Protein AF-A0A9X3XAZ9-F1 (afdb_monomer_lite)

pLDDT: mean 77.24, std 23.84, range [25.44, 98.25]

Radius of gyration: 28.42 Å; chains: 1; bounding box: 119×54×67 Å

Sequence (276 aa):
MKTTPGTGWARWEMLDADAAPSSHRGATAVLRSYVARLLTRMPEPLFSFAELVARVCPALEGIDKWKAVRHLDNRPGVPDLVELFHLDREALEFYQAEQGKDIFGACDGIFSFLGLPGRRALFIGAYQVRGSRKATVLDPSTVPVALRGMYEAARRDDPDVVRYYYDLVRDPRFAALEMRVVVDWGPGALSWHQWALDKPVVELRDPNSLGPCPDYREVDVSLAKLAFLTRHEEANPSWRDRLSAVGIPAALGTHARSADHPAIPLSPGLPTIAMR

Structure (mmCIF, N/CA/C/O backbone):
data_AF-A0A9X3XAZ9-F1
#
_entry.id   AF-A0A9X3XAZ9-F1
#
loop_
_atom_site.group_PDB
_atom_site.id
_atom_site.type_symbol
_atom_site.label_atom_id
_atom_site.label_alt_id
_atom_site.label_comp_id
_atom_site.label_asym_id
_atom_site.label_entity_id
_atom_site.label_seq_id
_atom_site.pdbx_PDB_ins_code
_atom_site.Cartn_x
_atom_site.Cartn_y
_atom_site.Cartn_z
_atom_site.occupancy
_atom_site.B_iso_or_equiv
_atom_site.auth_seq_id
_atom_site.auth_comp_id
_atom_site.auth_asym_id
_atom_site.auth_atom_id
_atom_site.pdbx_PDB_model_num
ATOM 1 N N . MET A 1 1 ? -46.938 31.217 -20.130 1.00 30.11 1 MET A N 1
ATOM 2 C CA . MET A 1 1 ? -46.611 32.045 -21.316 1.00 30.11 1 MET A CA 1
ATOM 3 C C . MET A 1 1 ? -45.102 32.251 -21.293 1.00 30.11 1 MET A C 1
ATOM 5 O O . MET A 1 1 ? -44.630 32.771 -20.299 1.00 30.11 1 MET A O 1
ATOM 9 N N . LYS A 1 2 ? -44.365 31.494 -22.123 1.00 26.14 2 LYS A N 1
ATOM 10 C CA . LYS A 1 2 ? -43.601 31.969 -23.307 1.00 26.14 2 LYS A CA 1
ATOM 11 C C . LYS A 1 2 ? -42.330 32.745 -22.893 1.00 26.14 2 LYS A C 1
ATOM 13 O O . LYS A 1 2 ? -42.460 33.682 -22.130 1.00 26.14 2 LYS A O 1
ATOM 18 N N . THR A 1 3 ? -41.099 32.465 -23.321 1.00 29.41 3 THR A N 1
ATOM 19 C CA . THR A 1 3 ? -40.532 31.636 -24.404 1.00 29.41 3 THR A CA 1
ATOM 20 C C . THR A 1 3 ? -39.001 31.651 -24.252 1.00 29.41 3 THR A C 1
ATOM 22 O O . THR A 1 3 ? -38.443 32.633 -23.770 1.00 29.41 3 THR A O 1
ATOM 25 N N . THR A 1 4 ? -38.344 30.587 -24.711 1.00 33.91 4 THR A N 1
ATOM 26 C CA . THR A 1 4 ? -36.900 30.454 -24.994 1.00 33.91 4 THR A CA 1
ATOM 27 C C . THR A 1 4 ? -36.393 31.476 -26.027 1.00 33.91 4 THR A C 1
ATOM 29 O O . THR A 1 4 ? -37.193 32.018 -26.792 1.00 33.91 4 THR A O 1
ATOM 32 N N . PRO A 1 5 ? -35.066 31.684 -26.108 1.00 32.34 5 PRO A N 1
ATOM 33 C CA . PRO A 1 5 ? -34.307 31.328 -27.331 1.00 32.34 5 PRO A CA 1
ATOM 34 C C . PRO A 1 5 ? -32.974 30.607 -26.964 1.00 32.34 5 PRO A C 1
ATOM 36 O O . PRO A 1 5 ? -32.409 30.891 -25.915 1.00 32.34 5 PRO A O 1
ATOM 39 N N . GLY A 1 6 ? -32.448 29.563 -27.635 1.00 26.33 6 GLY A N 1
ATOM 40 C CA . GLY A 1 6 ? -32.172 29.362 -29.074 1.00 26.33 6 GLY A CA 1
ATOM 41 C C . GLY A 1 6 ? -31.041 30.309 -29.502 1.00 26.33 6 GLY A C 1
ATOM 42 O O . GLY A 1 6 ? -31.194 31.500 -29.291 1.00 26.33 6 GLY A O 1
ATOM 43 N N . THR A 1 7 ? -29.880 29.989 -30.080 1.00 32.00 7 THR A N 1
ATOM 44 C CA . THR A 1 7 ? -29.224 28.874 -30.812 1.00 32.00 7 THR A CA 1
ATOM 45 C C . THR A 1 7 ? -27.802 29.438 -31.119 1.00 32.00 7 THR A C 1
ATOM 47 O O . THR A 1 7 ? -27.621 30.647 -31.053 1.00 32.00 7 THR A O 1
ATOM 50 N N . GLY A 1 8 ? -26.730 28.735 -31.479 1.00 25.44 8 GLY A N 1
ATOM 51 C CA . GLY A 1 8 ? -26.535 27.375 -31.946 1.00 25.44 8 GLY A CA 1
ATOM 52 C C . GLY A 1 8 ? -25.046 27.140 -32.259 1.00 25.44 8 GLY A C 1
ATOM 53 O O . GLY A 1 8 ? -24.291 28.077 -32.512 1.00 25.44 8 GLY A O 1
ATOM 54 N N . TRP A 1 9 ? -24.649 25.871 -32.234 1.00 25.66 9 TRP A N 1
ATOM 55 C CA . TRP A 1 9 ? -23.413 25.374 -32.834 1.00 25.66 9 TRP A CA 1
ATOM 56 C C . TRP A 1 9 ? -23.765 24.566 -34.083 1.00 25.66 9 TRP A C 1
ATOM 58 O O . TRP A 1 9 ? -24.868 24.031 -34.203 1.00 25.66 9 TRP A O 1
ATOM 68 N N . ALA A 1 10 ? -22.838 24.581 -35.033 1.00 30.81 10 ALA A N 1
ATOM 69 C CA . ALA A 1 10 ? -23.055 24.333 -36.445 1.00 30.81 10 ALA A CA 1
ATOM 70 C C . ALA A 1 10 ? -23.533 22.918 -36.820 1.00 30.81 10 ALA A C 1
ATOM 72 O O . ALA A 1 10 ? -23.176 21.901 -36.231 1.00 30.81 10 ALA A O 1
ATOM 73 N N . ARG A 1 11 ? -24.334 22.948 -37.882 1.00 26.27 11 ARG A N 1
ATOM 74 C CA . ARG A 1 11 ? -24.941 21.898 -38.695 1.00 26.27 11 ARG A CA 1
ATOM 75 C C . ARG A 1 11 ? -23.856 21.093 -39.428 1.00 26.27 11 ARG A C 1
ATOM 77 O O . ARG A 1 11 ? -23.071 21.688 -40.155 1.00 26.27 11 ARG A O 1
ATOM 84 N N . TRP A 1 12 ? -23.865 19.767 -39.298 1.00 27.42 12 TRP A N 1
ATOM 85 C CA . TRP A 1 12 ? -23.305 18.871 -40.314 1.00 27.42 12 TRP A CA 1
ATOM 86 C C . TRP A 1 12 ? -24.465 18.118 -40.954 1.00 27.42 12 TRP A C 1
ATOM 88 O O . TRP A 1 12 ? -25.241 17.445 -40.276 1.00 27.42 12 TRP A O 1
ATOM 98 N N . GLU A 1 13 ? -24.631 18.366 -42.247 1.00 28.81 13 GLU A N 1
ATOM 99 C CA . GLU A 1 13 ? -25.682 17.824 -43.093 1.00 28.81 13 GLU A CA 1
ATOM 100 C C . GLU A 1 13 ? -25.533 16.315 -43.296 1.00 28.81 13 GLU A C 1
ATOM 102 O O . GLU A 1 13 ? -24.433 15.771 -43.392 1.00 28.81 13 GLU A O 1
ATOM 107 N N . MET A 1 14 ? -26.699 15.673 -43.378 1.00 29.03 14 MET A N 1
ATOM 108 C CA . MET A 1 14 ? -26.919 14.362 -43.973 1.00 29.03 14 MET A CA 1
ATOM 109 C C . MET A 1 14 ? -26.261 14.292 -45.353 1.00 29.03 14 MET A C 1
ATOM 111 O O . MET A 1 14 ? -26.629 15.039 -46.257 1.00 29.03 14 MET A O 1
ATOM 115 N N . LEU A 1 15 ? -25.354 13.335 -45.522 1.00 29.31 15 LEU A N 1
ATOM 116 C CA . LEU A 1 15 ? -25.158 12.677 -46.803 1.00 29.31 15 LEU A CA 1
ATOM 117 C C . LEU A 1 15 ? -25.713 11.264 -46.661 1.00 29.31 15 LEU A C 1
ATOM 119 O O . LEU A 1 15 ? -25.122 10.412 -45.997 1.00 29.31 15 LEU A O 1
ATOM 123 N N . ASP A 1 16 ? -26.878 11.061 -47.269 1.00 32.53 16 ASP A N 1
ATOM 124 C CA . ASP A 1 16 ? -27.367 9.742 -47.631 1.00 32.53 16 ASP A CA 1
ATOM 125 C C . ASP A 1 16 ? -26.343 9.080 -48.559 1.00 32.53 16 ASP A C 1
ATOM 127 O O . ASP A 1 16 ? -26.036 9.577 -49.643 1.00 32.53 16 ASP A O 1
ATOM 131 N N . ALA A 1 17 ? -25.824 7.938 -48.122 1.00 32.72 17 ALA A N 1
ATOM 132 C CA . ALA A 1 17 ? -25.189 6.959 -48.986 1.00 32.72 17 ALA A CA 1
ATOM 133 C C . ALA A 1 17 ? -25.846 5.610 -48.694 1.00 32.72 17 ALA A C 1
ATOM 135 O O . ALA A 1 17 ? -25.436 4.846 -47.816 1.00 32.72 17 ALA A O 1
ATOM 136 N N . ASP A 1 18 ? -26.928 5.379 -49.425 1.00 33.97 18 ASP A N 1
ATOM 137 C CA . ASP A 1 18 ? -27.531 4.075 -49.611 1.00 33.97 18 ASP A CA 1
ATOM 138 C C . ASP A 1 18 ? -26.528 3.085 -50.241 1.00 33.97 18 ASP A C 1
ATOM 140 O O . ASP A 1 18 ? -25.662 3.457 -51.032 1.00 33.97 18 ASP A O 1
ATOM 144 N N . ALA A 1 19 ? -26.744 1.805 -49.920 1.00 41.41 19 ALA A N 1
ATOM 145 C CA . ALA A 1 19 ? -26.219 0.592 -50.561 1.00 41.41 19 ALA A CA 1
ATOM 146 C C . ALA A 1 19 ? -24.771 0.122 -50.256 1.00 41.41 19 ALA A C 1
ATOM 148 O O . ALA A 1 19 ? -23.845 0.272 -51.049 1.00 41.41 19 ALA A O 1
ATOM 149 N N . ALA A 1 20 ? -24.632 -0.660 -49.173 1.00 32.56 20 ALA A N 1
ATOM 150 C CA . ALA A 1 20 ? -23.644 -1.745 -49.050 1.00 32.56 20 ALA A CA 1
ATOM 151 C C . ALA A 1 20 ? -24.304 -2.981 -48.383 1.00 32.56 20 ALA A C 1
ATOM 153 O O . ALA A 1 20 ? -25.201 -2.816 -47.550 1.00 32.56 20 ALA A O 1
ATOM 154 N N . PRO A 1 21 ? -23.941 -4.223 -48.765 1.00 33.16 21 PRO A N 1
ATOM 155 C CA . PRO A 1 21 ? -24.837 -5.380 -48.721 1.00 33.16 21 PRO A CA 1
ATOM 156 C C . PRO A 1 21 ? -25.176 -5.876 -47.306 1.00 33.16 21 PRO A C 1
ATOM 158 O O . PRO A 1 21 ? -24.379 -5.820 -46.368 1.00 33.16 21 PRO A O 1
ATOM 161 N N . SER A 1 22 ? -26.386 -6.423 -47.184 1.00 44.12 22 SER A N 1
ATOM 162 C CA . SER A 1 22 ? -27.076 -6.877 -45.966 1.00 44.12 22 SER A CA 1
ATOM 163 C C . SER A 1 22 ? -26.428 -8.049 -45.202 1.00 44.12 22 SER A C 1
ATOM 165 O O . SER A 1 22 ? -27.011 -8.543 -44.239 1.00 44.12 22 SER A O 1
ATOM 167 N N . SER A 1 23 ? -25.213 -8.478 -45.553 1.00 42.94 23 SER A N 1
ATOM 168 C CA . SER A 1 23 ? -24.523 -9.620 -44.933 1.00 42.94 23 SER A CA 1
ATOM 169 C C . SER A 1 23 ? -23.623 -9.258 -43.736 1.00 42.94 23 SER A C 1
ATOM 171 O O . SER A 1 23 ? -23.308 -10.129 -42.926 1.00 42.94 23 SER A O 1
ATOM 173 N N . HIS A 1 24 ? -23.245 -7.985 -43.549 1.00 40.09 24 HIS A N 1
ATOM 174 C CA . HIS A 1 24 ? -22.274 -7.583 -42.510 1.00 40.09 24 HIS A CA 1
ATOM 175 C C . HIS A 1 24 ? -22.870 -7.165 -41.149 1.00 40.09 24 HIS A C 1
ATOM 177 O O . HIS A 1 24 ? -22.152 -7.147 -40.142 1.00 40.09 24 HIS A O 1
ATOM 183 N N . ARG A 1 25 ? -24.180 -6.882 -41.061 1.00 42.03 25 ARG A N 1
ATOM 184 C CA . ARG A 1 25 ? -24.837 -6.544 -39.775 1.00 42.03 25 ARG A CA 1
ATOM 185 C C . ARG A 1 25 ? -25.081 -7.770 -38.886 1.00 42.03 25 ARG A C 1
ATOM 187 O O . ARG A 1 25 ? -25.078 -7.651 -37.665 1.00 42.03 25 ARG A O 1
ATOM 194 N N . GLY A 1 26 ? -25.239 -8.954 -39.484 1.00 40.66 26 GLY A N 1
ATOM 195 C CA . GLY A 1 26 ? -25.419 -10.210 -38.747 1.00 40.66 26 GLY A CA 1
ATOM 196 C C . GLY A 1 26 ? -24.141 -10.670 -38.040 1.00 40.66 26 GLY A C 1
ATOM 197 O O . GLY A 1 26 ? -24.175 -11.011 -36.861 1.00 40.66 26 GLY A O 1
ATOM 198 N N . ALA A 1 27 ? -22.993 -10.602 -38.721 1.00 45.41 27 ALA A N 1
ATOM 199 C CA . ALA A 1 27 ? -21.714 -11.062 -38.175 1.00 45.41 27 ALA A CA 1
ATOM 200 C C . ALA A 1 27 ? -21.245 -10.234 -36.964 1.00 45.41 27 ALA A C 1
ATOM 202 O O . ALA A 1 27 ? -20.760 -10.792 -35.983 1.00 45.41 27 ALA A O 1
ATOM 203 N N . THR A 1 28 ? -21.448 -8.913 -36.990 1.00 49.75 28 THR A N 1
ATOM 204 C CA . THR A 1 28 ? -21.082 -7.996 -35.895 1.00 49.75 28 THR A CA 1
ATOM 205 C C . THR A 1 28 ? -21.972 -8.157 -34.660 1.00 49.75 28 THR A C 1
ATOM 207 O O . THR A 1 28 ? -21.471 -8.113 -33.534 1.00 49.75 28 THR A O 1
ATOM 210 N N . ALA A 1 29 ? -23.271 -8.411 -34.841 1.00 51.25 29 ALA A N 1
ATOM 211 C CA . ALA A 1 29 ? -24.188 -8.717 -33.742 1.00 51.25 29 ALA A CA 1
ATOM 212 C C . ALA A 1 29 ? -23.907 -10.095 -33.118 1.00 51.25 29 ALA A C 1
ATOM 214 O O . ALA A 1 29 ? -23.905 -10.234 -31.893 1.00 51.25 29 ALA A O 1
ATOM 215 N N . VAL A 1 30 ? -23.595 -11.100 -33.944 1.00 55.81 30 VAL A N 1
ATOM 216 C CA . VAL A 1 30 ? -23.217 -12.442 -33.479 1.00 55.81 30 VAL A CA 1
ATOM 217 C C . VAL A 1 30 ? -21.904 -12.393 -32.703 1.00 55.81 30 VAL A C 1
ATOM 219 O O . VAL A 1 30 ? -21.879 -12.900 -31.584 1.00 55.81 30 VAL A O 1
ATOM 222 N N . LEU A 1 31 ? -20.873 -11.705 -33.212 1.00 51.19 31 LEU A N 1
ATOM 223 C CA . LEU A 1 31 ? -19.600 -11.479 -32.512 1.00 51.19 31 LEU A CA 1
ATOM 224 C C . LEU A 1 31 ? -19.794 -10.740 -31.188 1.00 51.19 31 LEU A C 1
ATOM 226 O O . LEU A 1 31 ? -19.255 -11.180 -30.181 1.00 51.19 31 LEU A O 1
ATOM 230 N N . ARG A 1 32 ? -20.614 -9.681 -31.136 1.00 48.47 32 ARG A N 1
ATOM 231 C CA . ARG A 1 32 ? -20.943 -9.008 -29.866 1.00 48.47 32 ARG A CA 1
ATOM 232 C C . ARG A 1 32 ? -21.654 -9.937 -28.888 1.00 48.47 32 ARG A C 1
ATOM 234 O O . ARG A 1 32 ? -21.301 -9.943 -27.717 1.00 48.47 32 ARG A O 1
ATOM 241 N N . SER A 1 33 ? -22.609 -10.747 -29.349 1.00 50.31 33 SER A N 1
ATOM 242 C CA . SER A 1 33 ? -23.307 -11.712 -28.486 1.00 50.31 33 SER A CA 1
ATOM 243 C C . SER A 1 33 ? -22.404 -12.864 -28.036 1.00 50.31 33 SER A C 1
ATOM 245 O O . SER A 1 33 ? -22.615 -13.426 -26.967 1.00 50.31 33 SER A O 1
ATOM 247 N N . TYR A 1 34 ? -21.422 -13.236 -28.858 1.00 50.88 34 TYR A N 1
ATOM 248 C CA . TYR A 1 34 ? -20.475 -14.312 -28.599 1.00 50.88 34 TYR A CA 1
ATOM 249 C C . TYR A 1 34 ? -19.388 -13.848 -27.630 1.00 50.88 34 TYR A C 1
ATOM 251 O O . TYR A 1 34 ? -19.124 -14.531 -26.651 1.00 50.88 34 TYR A O 1
ATOM 259 N N . VAL A 1 35 ? -18.852 -12.640 -27.824 1.00 55.22 35 VAL A N 1
ATOM 260 C CA . VAL A 1 35 ? -17.958 -11.965 -26.875 1.00 55.22 35 VAL A CA 1
ATOM 261 C C . VAL A 1 35 ? -18.685 -11.699 -25.560 1.00 55.22 35 VAL A C 1
ATOM 263 O O . VAL A 1 35 ? -18.148 -12.027 -24.514 1.00 55.22 35 VAL A O 1
ATOM 266 N N . ALA A 1 36 ? -19.930 -11.212 -25.577 1.00 51.44 36 ALA A N 1
ATOM 267 C CA . ALA A 1 36 ? -20.717 -11.035 -24.356 1.00 51.44 36 ALA A CA 1
ATOM 268 C C . ALA A 1 36 ? -20.936 -12.364 -23.613 1.00 51.44 36 ALA A C 1
ATOM 270 O O . ALA A 1 36 ? -20.747 -12.399 -22.401 1.00 51.44 36 ALA A O 1
ATOM 271 N N . ARG A 1 37 ? -21.251 -13.455 -24.334 1.00 48.81 37 ARG A N 1
ATOM 272 C CA . ARG A 1 37 ? -21.400 -14.815 -23.778 1.00 48.81 37 ARG A CA 1
ATOM 273 C C . ARG A 1 37 ? -20.088 -15.436 -23.294 1.00 48.81 37 ARG A C 1
ATOM 275 O O . ARG A 1 37 ? -20.106 -16.209 -22.343 1.00 48.81 37 ARG A O 1
ATOM 282 N N . LEU A 1 38 ? -18.960 -15.111 -23.922 1.00 49.88 38 LEU A N 1
ATOM 283 C CA . LEU A 1 38 ? -17.625 -15.515 -23.474 1.00 49.88 38 LEU A CA 1
ATOM 284 C C . LEU A 1 38 ? -17.173 -14.719 -22.246 1.00 49.88 38 LEU A C 1
ATOM 286 O O . LEU A 1 38 ? -16.580 -15.292 -21.342 1.00 49.88 38 LEU A O 1
ATOM 290 N N . LEU A 1 39 ? -17.518 -13.432 -22.167 1.00 48.44 39 LEU A N 1
ATOM 291 C CA . LEU A 1 39 ? -17.285 -12.603 -20.983 1.00 48.44 39 LEU A CA 1
ATOM 292 C C . LEU A 1 39 ? -18.160 -13.041 -19.796 1.00 48.44 39 LEU A C 1
ATOM 294 O O . LEU A 1 39 ? -17.718 -12.925 -18.661 1.00 48.44 39 LEU A O 1
ATOM 298 N N . THR A 1 40 ? -19.344 -13.625 -20.039 1.00 49.12 40 THR A N 1
ATOM 299 C CA . THR A 1 40 ? -20.157 -14.295 -18.994 1.00 49.12 40 THR A CA 1
ATOM 300 C C . THR A 1 40 ? -19.608 -15.663 -18.571 1.00 49.12 40 THR A C 1
ATOM 302 O O . THR A 1 40 ? -20.172 -16.300 -17.689 1.00 49.12 40 THR A O 1
ATOM 305 N N . ARG A 1 41 ? -18.539 -16.142 -19.218 1.00 46.97 41 ARG A N 1
ATOM 306 C CA . ARG A 1 41 ? -17.849 -17.405 -18.917 1.00 46.97 41 ARG A CA 1
ATOM 307 C C . ARG A 1 41 ? -16.440 -17.190 -18.372 1.00 46.97 41 ARG A C 1
ATOM 309 O O . ARG A 1 41 ? -15.661 -18.142 -18.349 1.00 46.97 41 ARG A O 1
ATOM 316 N N . MET A 1 42 ? -16.087 -15.978 -17.938 1.00 52.72 42 MET A N 1
ATOM 317 C CA . MET A 1 42 ? -14.956 -15.895 -17.018 1.00 52.72 42 MET A CA 1
ATOM 318 C C . MET A 1 42 ? -15.358 -16.690 -15.774 1.00 52.72 42 MET A C 1
ATOM 320 O O . MET A 1 42 ? -16.462 -16.466 -15.277 1.00 52.72 42 MET A O 1
ATOM 324 N N . PRO A 1 43 ? -14.556 -17.672 -15.330 1.00 61.59 43 PRO A N 1
ATOM 325 C CA . PRO A 1 43 ? -14.878 -18.381 -14.106 1.00 61.59 43 PRO A CA 1
ATOM 326 C C . PRO A 1 43 ? -15.018 -17.337 -13.002 1.00 61.59 43 PRO A C 1
ATOM 328 O O . PRO A 1 43 ? -14.166 -16.451 -12.888 1.00 61.59 43 PRO A O 1
ATOM 331 N N . GLU A 1 44 ? -16.114 -17.419 -12.246 1.00 65.44 44 GLU A N 1
ATOM 332 C CA . GLU A 1 44 ? -16.264 -16.634 -11.025 1.00 65.44 44 GLU A CA 1
ATOM 333 C C . GLU A 1 44 ? -14.962 -16.761 -10.217 1.00 65.44 44 GLU A C 1
ATOM 335 O O . GLU A 1 44 ? -14.376 -17.855 -10.168 1.00 65.44 44 GLU A O 1
ATOM 340 N N . PRO A 1 45 ? -14.453 -15.657 -9.650 1.00 73.69 45 PRO A N 1
ATOM 341 C CA . PRO A 1 45 ? -13.246 -15.700 -8.840 1.00 73.69 45 PRO A CA 1
ATOM 342 C C . PRO A 1 45 ? -13.403 -16.778 -7.765 1.00 73.69 45 PRO A C 1
ATOM 344 O O . PRO A 1 45 ? -14.419 -16.832 -7.078 1.00 73.69 45 PRO A O 1
ATOM 347 N N . LEU A 1 46 ? -12.395 -17.648 -7.636 1.00 77.38 46 LEU A N 1
ATOM 348 C CA . LEU A 1 46 ? -12.447 -18.796 -6.723 1.00 77.38 46 LEU A CA 1
ATOM 349 C C . LEU A 1 46 ? -12.677 -18.381 -5.265 1.00 77.38 46 LEU A C 1
ATOM 351 O O . LEU A 1 46 ? -13.211 -19.173 -4.495 1.00 77.38 46 LEU A O 1
ATOM 355 N N . PHE A 1 47 ? -12.222 -17.180 -4.900 1.00 87.81 47 PHE A N 1
ATOM 356 C CA . PHE A 1 47 ? -12.459 -16.565 -3.603 1.00 87.81 47 PHE A CA 1
ATOM 357 C C . PHE A 1 47 ? -12.293 -15.039 -3.667 1.00 87.81 47 PHE A C 1
ATOM 359 O O . PHE A 1 47 ? -11.624 -14.490 -4.555 1.00 87.81 47 PHE A O 1
ATOM 366 N N . SER A 1 48 ? -12.8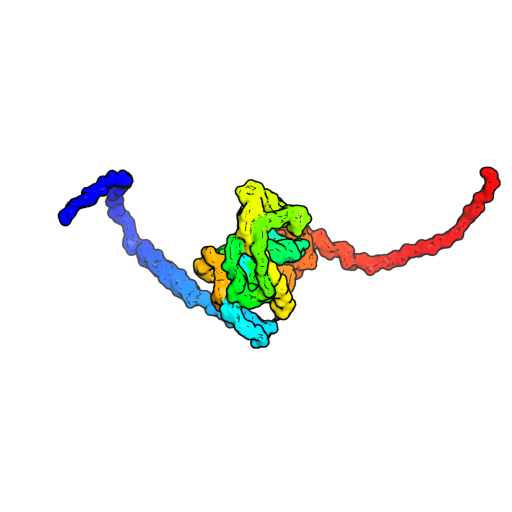82 -14.346 -2.698 1.00 93.38 48 SER A N 1
ATOM 367 C CA . SER A 1 48 ? -12.720 -12.914 -2.484 1.00 93.38 48 SER A CA 1
ATOM 368 C C . SER A 1 48 ? -11.641 -12.597 -1.448 1.00 93.38 48 SER A C 1
ATOM 370 O O . SER A 1 48 ? -11.166 -13.444 -0.687 1.00 93.38 48 SER A O 1
ATOM 372 N N . PHE A 1 49 ? -11.222 -11.335 -1.410 1.00 95.12 49 PHE A N 1
ATOM 373 C CA . PHE A 1 49 ? -10.257 -10.866 -0.427 1.00 95.12 49 PHE A CA 1
ATOM 374 C C . PHE A 1 49 ? -10.803 -10.962 1.003 1.00 95.12 49 PHE A C 1
ATOM 376 O O . PHE A 1 49 ? -10.049 -11.279 1.920 1.00 95.12 49 PHE A O 1
ATOM 383 N N . ALA A 1 50 ? -12.109 -10.758 1.199 1.00 93.69 50 ALA A N 1
ATOM 384 C CA . ALA A 1 50 ? -12.743 -10.913 2.505 1.00 93.69 50 ALA A CA 1
ATOM 385 C C . ALA A 1 50 ? -12.651 -12.365 3.013 1.00 93.69 50 ALA A C 1
ATOM 387 O O . ALA A 1 50 ? -12.321 -12.589 4.178 1.00 93.69 50 ALA A O 1
ATOM 388 N N . GLU A 1 51 ? -12.854 -13.353 2.137 1.00 93.19 51 GLU A N 1
ATOM 389 C CA . GLU A 1 51 ? -12.690 -14.774 2.478 1.00 93.19 51 GLU A CA 1
ATOM 390 C C . GLU A 1 51 ? -11.236 -15.108 2.840 1.00 93.19 51 GLU A C 1
ATOM 392 O O . GLU A 1 51 ? -10.973 -15.843 3.795 1.00 93.19 51 GLU A O 1
ATOM 397 N N . LEU A 1 52 ? -10.272 -14.515 2.130 1.00 93.50 52 LEU A N 1
ATOM 398 C CA . LEU A 1 52 ? -8.853 -14.681 2.433 1.00 93.50 52 LEU A CA 1
ATOM 399 C C . LEU A 1 52 ? -8.475 -14.062 3.787 1.00 93.50 52 LEU A C 1
ATOM 401 O O . LEU A 1 52 ? -7.732 -14.671 4.559 1.00 93.50 52 LEU A O 1
ATOM 405 N N . VAL A 1 53 ? -9.020 -12.885 4.106 1.00 94.50 53 VAL A N 1
ATOM 406 C CA . VAL A 1 53 ? -8.861 -12.247 5.420 1.00 94.50 53 VAL A CA 1
ATOM 407 C C . VAL A 1 53 ? -9.428 -13.137 6.521 1.00 94.50 53 VAL A C 1
ATOM 409 O O . VAL A 1 53 ? -8.725 -13.403 7.496 1.00 94.50 53 VAL A O 1
ATOM 412 N N . ALA A 1 54 ? -10.641 -13.667 6.343 1.00 92.81 54 ALA A N 1
ATOM 413 C CA . ALA A 1 54 ? -11.259 -14.587 7.296 1.00 92.81 54 ALA A CA 1
ATOM 414 C C . ALA A 1 54 ? -10.431 -15.871 7.486 1.00 92.81 54 ALA A C 1
ATOM 416 O O . ALA A 1 54 ? -10.365 -16.411 8.588 1.00 92.81 54 ALA A O 1
ATOM 417 N N . ARG A 1 55 ? -9.748 -16.348 6.437 1.00 92.62 55 ARG A N 1
ATOM 418 C CA . ARG A 1 55 ? -8.874 -17.526 6.516 1.00 92.62 55 ARG A CA 1
ATOM 419 C C . ARG A 1 55 ? -7.583 -17.265 7.290 1.00 92.62 55 ARG A C 1
ATOM 421 O O . ARG A 1 55 ? -7.153 -18.141 8.042 1.00 92.62 55 ARG A O 1
ATOM 428 N N . VAL A 1 56 ? -6.956 -16.110 7.068 1.00 93.00 56 VAL A N 1
ATOM 429 C CA . VAL A 1 56 ? -5.667 -15.729 7.674 1.00 93.00 56 VAL A CA 1
ATOM 430 C C . VAL A 1 56 ? -5.845 -15.240 9.107 1.00 93.00 56 VAL A C 1
ATOM 432 O O . VAL A 1 56 ? -5.034 -15.555 9.975 1.00 93.00 56 VAL A O 1
ATOM 435 N N . CYS A 1 57 ? -6.923 -14.507 9.372 1.00 92.75 57 CYS A N 1
ATOM 436 C CA . CYS A 1 57 ? -7.230 -13.967 10.683 1.00 92.75 57 CYS A CA 1
ATOM 437 C C . CYS A 1 57 ? -8.717 -14.167 11.031 1.00 92.75 57 CYS A C 1
ATOM 439 O O . CYS A 1 57 ? -9.482 -13.201 11.037 1.00 92.75 57 CYS A O 1
ATOM 441 N N . PRO A 1 58 ? -9.130 -15.397 11.401 1.00 88.19 58 PRO A N 1
ATOM 442 C CA . PRO A 1 58 ? -10.520 -15.689 11.771 1.00 88.19 58 PRO A CA 1
ATOM 443 C C . PRO A 1 58 ? -11.031 -14.869 12.963 1.00 88.19 58 PRO A C 1
ATOM 445 O O . PRO A 1 58 ? -12.227 -14.647 13.096 1.00 88.19 58 PRO A O 1
ATOM 448 N N . ALA A 1 59 ? -10.121 -14.420 13.831 1.00 86.31 59 ALA A N 1
ATOM 449 C CA . ALA A 1 59 ? -10.425 -13.613 15.010 1.00 86.31 59 ALA A CA 1
ATOM 450 C C . ALA A 1 59 ? -10.482 -12.098 14.723 1.00 86.31 59 ALA A C 1
ATOM 452 O O . ALA A 1 59 ? -10.469 -11.303 15.661 1.00 86.31 59 ALA A O 1
ATOM 453 N N . LEU A 1 60 ? -10.455 -11.667 13.454 1.00 88.56 60 LEU A N 1
ATOM 454 C CA . LEU A 1 60 ? -10.628 -10.252 13.131 1.00 88.56 60 LEU A CA 1
ATOM 455 C C . LEU A 1 60 ? -12.098 -9.861 13.319 1.00 88.56 60 LEU A C 1
ATOM 457 O O . LEU A 1 60 ? -12.933 -10.090 12.446 1.00 88.56 60 LEU A O 1
ATOM 461 N N . GLU A 1 61 ? -12.403 -9.256 14.460 1.00 84.81 61 GLU A N 1
ATOM 462 C CA . GLU A 1 61 ? -13.711 -8.662 14.724 1.00 84.81 61 GLU A CA 1
ATOM 463 C C . GLU A 1 61 ? -13.864 -7.312 14.006 1.00 84.81 61 GLU A C 1
ATOM 465 O O . GLU A 1 61 ? -12.887 -6.595 13.780 1.00 84.81 61 GLU A O 1
ATOM 470 N N . GLY A 1 62 ? -15.104 -6.953 13.655 1.00 86.94 62 GLY A N 1
ATOM 471 C CA . GLY A 1 62 ? -15.427 -5.628 13.119 1.00 86.94 62 GLY A CA 1
ATOM 472 C C . GLY A 1 62 ? -14.843 -5.334 11.735 1.00 86.94 62 GLY A C 1
ATOM 473 O O . GLY A 1 62 ? -14.487 -4.193 11.455 1.00 86.94 62 GLY A O 1
ATOM 474 N N . ILE A 1 63 ? -14.708 -6.341 10.864 1.00 89.44 63 ILE A N 1
ATOM 475 C CA . ILE A 1 63 ? -14.171 -6.175 9.499 1.00 89.44 63 ILE A CA 1
ATOM 476 C C . ILE A 1 63 ? -14.946 -5.142 8.658 1.00 89.44 63 ILE A C 1
ATOM 478 O O . ILE A 1 63 ? -14.388 -4.525 7.757 1.00 89.44 63 ILE A O 1
ATOM 482 N N . ASP A 1 64 ? -16.216 -4.901 8.979 1.00 91.75 64 ASP A N 1
ATOM 483 C CA . ASP A 1 64 ? -17.073 -3.860 8.404 1.00 91.75 64 ASP A CA 1
ATOM 484 C C . ASP A 1 64 ? -16.606 -2.431 8.738 1.00 91.75 64 ASP A C 1
ATOM 486 O O . ASP A 1 64 ? -16.932 -1.486 8.020 1.00 91.75 64 ASP A O 1
ATOM 490 N N . LYS A 1 65 ? -15.785 -2.275 9.783 1.00 95.25 65 LYS A N 1
ATOM 491 C CA . LYS A 1 65 ? -15.100 -1.028 10.145 1.00 95.25 65 LYS A CA 1
ATOM 492 C C . LYS A 1 65 ? -13.699 -0.911 9.549 1.00 95.25 65 LYS A C 1
ATOM 494 O O . LYS A 1 65 ? -12.962 0.018 9.892 1.00 95.25 65 LYS A O 1
ATOM 499 N N . TRP A 1 66 ? -13.325 -1.816 8.649 1.00 96.62 66 TRP A N 1
ATOM 500 C CA . TRP A 1 66 ? -12.085 -1.720 7.892 1.00 96.62 66 TRP A CA 1
ATOM 501 C C . TRP A 1 66 ? -12.347 -1.173 6.492 1.00 96.62 66 TRP A C 1
ATOM 503 O O . TRP A 1 66 ? -13.338 -1.509 5.845 1.00 96.62 66 TRP A O 1
ATOM 513 N N . LYS A 1 67 ? -11.433 -0.338 5.991 1.00 96.88 67 LYS A N 1
ATOM 514 C CA . LYS A 1 67 ? -11.467 0.124 4.595 1.00 96.88 67 LYS A CA 1
ATOM 515 C C . LYS A 1 67 ? -10.425 -0.582 3.747 1.00 96.88 67 LYS A C 1
ATOM 517 O O . LYS A 1 67 ? -9.283 -0.726 4.157 1.00 96.88 67 LYS A O 1
ATOM 522 N N . ALA A 1 68 ? -10.778 -0.915 2.515 1.00 97.00 68 ALA A N 1
ATOM 523 C CA . ALA A 1 68 ? -9.805 -1.159 1.462 1.00 97.00 68 ALA A CA 1
ATOM 524 C C . ALA A 1 68 ? -9.297 0.184 0.912 1.00 97.00 68 ALA A C 1
ATOM 526 O O . ALA A 1 68 ? -10.091 1.080 0.617 1.00 97.00 68 ALA A O 1
ATOM 527 N N . VAL A 1 69 ? -7.986 0.318 0.733 1.00 97.06 69 VAL A N 1
ATOM 528 C CA . VAL A 1 69 ? -7.314 1.529 0.248 1.00 97.06 69 VAL A CA 1
ATOM 529 C C . VAL A 1 69 ? -6.422 1.178 -0.941 1.00 97.06 69 VAL A C 1
ATOM 531 O O . VAL A 1 69 ? -5.560 0.324 -0.819 1.00 97.06 69 VAL A O 1
ATOM 534 N N . ARG A 1 70 ? -6.610 1.826 -2.092 1.00 95.56 70 ARG A N 1
ATOM 535 C CA . ARG A 1 70 ? -5.815 1.645 -3.315 1.00 95.56 70 ARG A CA 1
ATOM 536 C C . ARG A 1 70 ? -5.030 2.904 -3.628 1.00 95.56 70 ARG A C 1
ATOM 538 O O . ARG A 1 70 ? -5.587 3.879 -4.125 1.00 95.56 70 ARG A O 1
ATOM 545 N N . HIS A 1 71 ? -3.727 2.846 -3.419 1.00 94.38 71 HIS A N 1
ATOM 546 C CA . HIS A 1 71 ? -2.805 3.907 -3.781 1.00 94.38 71 HIS A CA 1
ATOM 547 C C . HIS A 1 71 ? -2.464 3.822 -5.268 1.00 94.38 71 HIS A C 1
ATOM 549 O O . HIS A 1 71 ? -1.851 2.860 -5.723 1.00 94.38 71 HIS A O 1
ATOM 555 N N . LEU A 1 72 ? -2.885 4.827 -6.030 1.00 88.62 72 LEU A N 1
ATOM 556 C CA . LEU A 1 72 ? -2.500 5.028 -7.423 1.00 88.62 72 LEU A CA 1
ATOM 557 C C . LEU A 1 72 ? -2.133 6.503 -7.568 1.00 88.62 72 LEU A C 1
ATOM 559 O O . LEU A 1 72 ? -3.001 7.340 -7.814 1.00 88.62 72 LEU A O 1
ATOM 563 N N . ASP A 1 73 ? -0.869 6.817 -7.314 1.00 85.75 73 ASP A N 1
ATOM 564 C CA . ASP A 1 73 ? -0.371 8.185 -7.306 1.00 85.75 73 ASP A CA 1
ATOM 565 C C . ASP A 1 73 ? 0.727 8.343 -8.347 1.00 85.75 73 ASP A C 1
ATOM 567 O O . ASP A 1 73 ? 1.876 7.975 -8.136 1.00 85.75 73 ASP A O 1
ATOM 571 N N . ASN A 1 74 ? 0.325 8.875 -9.497 1.00 81.94 74 ASN A N 1
ATOM 572 C CA . ASN A 1 74 ? 1.190 9.032 -10.662 1.00 81.94 74 ASN A CA 1
ATOM 573 C C . ASN A 1 74 ? 1.557 10.510 -10.867 1.00 81.94 74 ASN A C 1
ATOM 575 O O . ASN A 1 74 ? 1.870 10.931 -11.984 1.00 81.94 74 ASN A O 1
ATOM 579 N N . ARG A 1 75 ? 1.407 11.340 -9.825 1.00 83.94 75 ARG A N 1
ATOM 580 C CA . ARG A 1 75 ? 1.729 12.764 -9.908 1.00 83.94 75 ARG A CA 1
ATOM 581 C C . ARG A 1 75 ? 3.241 12.934 -10.107 1.00 83.94 75 ARG A C 1
ATOM 583 O O . ARG A 1 75 ? 4.019 12.192 -9.509 1.00 83.94 75 ARG A O 1
ATOM 590 N N . PRO A 1 76 ? 3.683 13.921 -10.907 1.00 77.62 76 PRO A N 1
ATOM 591 C CA . PRO A 1 76 ? 5.105 14.212 -11.050 1.00 77.62 76 PRO A CA 1
ATOM 592 C C . PRO A 1 76 ? 5.769 14.452 -9.688 1.00 77.62 76 PRO A C 1
ATOM 594 O O . PRO A 1 76 ? 5.247 15.208 -8.869 1.00 77.62 76 PRO A O 1
ATOM 597 N N . GLY A 1 77 ? 6.918 13.816 -9.455 1.00 77.50 77 GLY A N 1
ATOM 598 C CA . GLY A 1 77 ? 7.675 13.939 -8.204 1.00 77.50 77 GLY A CA 1
ATOM 599 C C . GLY A 1 77 ? 7.238 12.994 -7.079 1.00 77.50 77 GLY A C 1
ATOM 600 O O . GLY A 1 77 ? 7.880 12.993 -6.031 1.00 77.50 77 GLY A O 1
ATOM 601 N N . VAL A 1 78 ? 6.198 12.180 -7.287 1.00 81.94 78 VAL A N 1
ATOM 602 C CA . VAL A 1 78 ? 5.873 11.055 -6.400 1.00 81.94 78 VAL A CA 1
ATOM 603 C C . VAL A 1 78 ? 6.719 9.850 -6.820 1.00 81.94 78 VAL A C 1
ATOM 605 O O . VAL A 1 78 ? 6.759 9.545 -8.015 1.00 81.94 78 VAL A O 1
ATOM 608 N N . PRO A 1 79 ? 7.426 9.180 -5.891 1.00 83.62 79 PRO A N 1
ATOM 609 C CA . PRO A 1 79 ? 8.157 7.962 -6.222 1.00 83.62 79 PRO A CA 1
ATOM 610 C C . PRO A 1 79 ? 7.193 6.856 -6.663 1.00 83.62 79 PRO A C 1
ATOM 612 O O . PRO A 1 79 ? 6.046 6.805 -6.215 1.00 83.62 79 PRO A O 1
ATOM 615 N N . ASP A 1 80 ? 7.673 5.931 -7.494 1.00 86.25 80 ASP A N 1
ATOM 616 C CA . ASP A 1 80 ? 6.930 4.703 -7.765 1.00 86.25 80 ASP A CA 1
ATOM 617 C C . ASP A 1 80 ? 6.685 3.973 -6.435 1.00 86.25 80 ASP A C 1
ATOM 619 O O . ASP A 1 80 ? 7.621 3.597 -5.729 1.00 86.25 80 ASP A O 1
ATOM 623 N N . LEU A 1 81 ? 5.414 3.805 -6.066 1.00 89.19 81 LEU A N 1
ATOM 624 C CA . LEU A 1 81 ? 5.036 3.265 -4.760 1.00 89.19 81 LEU A CA 1
ATOM 625 C C . LEU A 1 81 ? 5.344 1.765 -4.619 1.00 89.19 81 LEU A C 1
ATOM 627 O O . LEU A 1 81 ? 5.523 1.283 -3.500 1.00 89.19 81 LEU A O 1
ATOM 631 N N . VAL A 1 82 ? 5.414 1.025 -5.731 1.00 85.62 82 VAL A N 1
ATOM 632 C CA . VAL A 1 82 ? 5.844 -0.382 -5.739 1.00 85.62 82 VAL A CA 1
ATOM 633 C C . VAL A 1 82 ? 7.338 -0.450 -5.460 1.00 85.62 82 VAL A C 1
ATOM 635 O O . VAL A 1 82 ? 7.775 -1.261 -4.644 1.00 85.62 82 VAL A O 1
ATOM 638 N N . GLU A 1 83 ? 8.129 0.418 -6.084 1.00 82.94 83 GLU A N 1
ATOM 639 C CA . GLU A 1 83 ? 9.558 0.509 -5.782 1.00 82.94 83 GLU A CA 1
ATOM 640 C C . GLU A 1 83 ? 9.803 1.002 -4.357 1.00 82.94 83 GLU A C 1
ATOM 642 O O . GLU A 1 83 ? 10.636 0.431 -3.650 1.00 82.94 83 GLU A O 1
ATOM 647 N N . LEU A 1 84 ? 9.029 1.991 -3.900 1.00 87.94 84 LEU A N 1
ATOM 648 C CA . LEU A 1 84 ? 9.099 2.508 -2.538 1.00 87.94 84 LEU A CA 1
ATOM 649 C C . LEU A 1 84 ? 8.829 1.404 -1.511 1.00 87.94 84 LEU A C 1
ATOM 651 O O . LEU A 1 84 ? 9.571 1.301 -0.544 1.00 87.94 84 LEU A O 1
ATOM 655 N N . PHE A 1 85 ? 7.852 0.519 -1.750 1.00 88.94 85 PHE A N 1
ATOM 656 C CA . PHE A 1 85 ? 7.603 -0.635 -0.877 1.00 88.94 85 PHE A CA 1
ATOM 657 C C . PHE A 1 85 ? 8.856 -1.506 -0.679 1.00 88.94 85 PHE A C 1
ATOM 659 O O . PHE A 1 85 ? 9.120 -1.974 0.429 1.00 88.94 85 PHE A O 1
ATOM 666 N N . HIS A 1 86 ? 9.622 -1.742 -1.747 1.00 83.19 86 HIS A N 1
ATOM 667 C CA . HIS A 1 86 ? 10.805 -2.604 -1.708 1.00 83.19 86 HIS A CA 1
ATOM 668 C C . HIS A 1 86 ? 12.056 -1.911 -1.161 1.00 83.19 86 HIS A C 1
ATOM 670 O O . HIS A 1 86 ? 12.917 -2.583 -0.593 1.00 83.19 86 HIS A O 1
ATOM 676 N N . LEU A 1 87 ? 12.180 -0.601 -1.369 1.00 85.25 87 LEU A N 1
ATOM 677 C CA . LEU A 1 87 ? 13.364 0.174 -1.004 1.00 85.25 87 LEU A CA 1
ATOM 678 C C . LEU A 1 87 ? 13.269 0.807 0.381 1.00 85.25 87 LEU A C 1
ATOM 680 O O . LEU A 1 87 ? 14.259 0.835 1.107 1.00 85.25 87 LEU A O 1
ATOM 684 N N . ASP A 1 88 ? 12.099 1.338 0.714 1.00 89.06 88 ASP A N 1
ATOM 685 C CA . ASP A 1 88 ? 11.865 2.158 1.896 1.00 89.06 88 ASP A CA 1
ATOM 686 C C . ASP A 1 88 ? 10.396 2.033 2.324 1.00 89.06 88 ASP A C 1
ATOM 688 O O . ASP A 1 88 ? 9.538 2.887 2.075 1.00 89.06 88 ASP A O 1
ATOM 692 N N . ARG A 1 89 ? 10.092 0.897 2.957 1.00 90.12 89 ARG A N 1
ATOM 693 C CA . ARG A 1 89 ? 8.746 0.601 3.452 1.00 90.12 89 ARG A CA 1
ATOM 694 C C . ARG A 1 89 ? 8.266 1.641 4.462 1.00 90.12 89 ARG A C 1
ATOM 696 O O . ARG A 1 89 ? 7.086 1.981 4.457 1.00 90.12 89 ARG A O 1
ATOM 703 N N . GLU A 1 90 ? 9.163 2.150 5.299 1.00 92.56 90 GLU A N 1
ATOM 704 C CA . GLU A 1 90 ? 8.839 3.175 6.293 1.00 92.56 90 GLU A CA 1
ATOM 705 C C . GLU A 1 90 ? 8.383 4.468 5.614 1.00 92.56 90 GLU A C 1
ATOM 707 O O . GLU A 1 90 ? 7.398 5.069 6.041 1.00 92.56 90 GLU A O 1
ATOM 712 N N . ALA A 1 91 ? 9.011 4.861 4.500 1.00 93.69 91 ALA A N 1
ATOM 713 C CA . ALA A 1 91 ? 8.531 5.978 3.697 1.00 93.69 91 ALA A CA 1
ATOM 714 C C . ALA A 1 91 ? 7.138 5.727 3.112 1.00 93.69 91 ALA A C 1
ATOM 716 O O . ALA A 1 91 ? 6.295 6.621 3.148 1.00 93.69 91 ALA A O 1
ATOM 717 N N . LEU A 1 92 ? 6.843 4.525 2.615 1.00 94.25 92 LEU A N 1
ATOM 718 C CA . LEU A 1 92 ? 5.494 4.214 2.131 1.00 94.25 92 LEU A CA 1
ATOM 719 C C . LEU A 1 92 ? 4.449 4.257 3.261 1.00 94.25 92 LEU A C 1
ATOM 721 O O . LEU A 1 92 ? 3.335 4.748 3.066 1.00 94.25 92 LEU A O 1
ATOM 725 N N . GLU A 1 93 ? 4.806 3.762 4.446 1.00 95.50 93 GLU A N 1
ATOM 726 C CA . GLU A 1 93 ? 3.966 3.810 5.646 1.00 95.50 93 GLU A CA 1
ATOM 727 C C . GLU A 1 93 ? 3.727 5.247 6.121 1.00 95.50 93 GLU A C 1
ATOM 729 O O . GLU A 1 93 ? 2.594 5.615 6.435 1.00 95.50 93 GLU A O 1
ATOM 734 N N . PHE A 1 94 ? 4.752 6.094 6.053 1.00 95.50 94 PHE A N 1
ATOM 735 C CA . PHE A 1 94 ? 4.637 7.527 6.295 1.00 95.50 94 PHE A CA 1
ATOM 736 C C . PHE A 1 94 ? 3.708 8.208 5.281 1.00 95.50 94 PHE A C 1
ATOM 738 O O . PHE A 1 94 ? 2.819 8.967 5.665 1.00 95.50 94 PHE A O 1
ATOM 745 N N . TYR A 1 95 ? 3.872 7.901 3.992 1.00 94.81 95 TYR A N 1
ATOM 746 C CA . TYR A 1 95 ? 3.045 8.437 2.911 1.00 94.81 95 TYR A CA 1
ATOM 747 C C . TYR A 1 95 ? 1.556 8.114 3.110 1.00 94.81 95 TYR A C 1
ATOM 749 O O . TYR A 1 95 ? 0.720 9.013 3.035 1.00 94.81 95 TYR A O 1
ATOM 757 N N . GLN A 1 96 ? 1.201 6.854 3.398 1.00 95.81 96 GLN A N 1
ATOM 758 C CA . GLN A 1 96 ? -0.209 6.475 3.578 1.00 95.81 96 GLN A CA 1
ATOM 759 C C . GLN A 1 96 ? -0.835 7.072 4.851 1.00 95.81 96 GLN A C 1
ATOM 761 O O . GLN A 1 96 ? -2.055 7.247 4.908 1.00 95.81 96 GLN A O 1
ATOM 766 N N . ALA A 1 97 ? -0.022 7.395 5.863 1.00 96.94 97 ALA A N 1
ATOM 767 C CA . ALA A 1 97 ? -0.486 7.970 7.120 1.00 96.94 97 ALA A CA 1
ATOM 768 C C . ALA A 1 97 ? -0.933 9.437 6.996 1.00 96.94 97 ALA A C 1
ATOM 770 O O . ALA A 1 97 ? -1.684 9.903 7.855 1.00 96.94 97 ALA A O 1
ATOM 771 N N . GLU A 1 98 ? -0.527 10.165 5.949 1.00 95.31 98 GLU A N 1
ATOM 772 C CA . GLU A 1 98 ? -1.013 11.523 5.684 1.00 95.31 98 GLU A CA 1
ATOM 773 C C . GLU A 1 98 ? -2.213 11.525 4.734 1.00 95.31 98 GLU A C 1
ATOM 775 O O . GLU A 1 98 ? -2.151 10.988 3.633 1.00 95.31 98 GLU A O 1
ATOM 780 N N . GLN A 1 99 ? -3.280 12.242 5.101 1.00 95.38 99 GLN A N 1
ATOM 781 C CA . GLN A 1 99 ? -4.418 12.502 4.224 1.00 95.38 99 GLN A CA 1
ATOM 782 C C . GLN A 1 99 ? -4.808 13.983 4.195 1.00 95.38 99 GLN A C 1
ATOM 784 O O . GLN A 1 99 ? -4.754 14.698 5.195 1.00 95.38 99 GLN A O 1
ATOM 789 N N . GLY A 1 100 ? -5.268 14.461 3.034 1.00 93.38 100 GLY A N 1
ATOM 790 C CA . GLY A 1 100 ? -5.790 15.829 2.888 1.00 93.38 100 GLY A CA 1
ATOM 791 C C . GLY A 1 100 ? -7.182 16.044 3.500 1.00 93.38 100 GLY A C 1
ATOM 792 O O . GLY A 1 100 ? -7.628 17.177 3.651 1.00 93.38 100 GLY A O 1
ATOM 793 N N . LYS A 1 101 ? -7.893 14.966 3.840 1.00 94.69 101 LYS A N 1
ATOM 794 C CA . LYS A 1 101 ? -9.223 14.972 4.467 1.00 94.69 101 LYS A CA 1
ATOM 795 C C . LYS A 1 101 ? -9.273 13.903 5.550 1.00 94.69 101 LYS A C 1
ATOM 797 O O . LYS A 1 101 ? -8.399 13.042 5.598 1.00 94.69 101 LYS A O 1
ATOM 802 N N . ASP A 1 102 ? -10.323 13.929 6.367 1.00 96.38 102 ASP A N 1
ATOM 803 C CA . ASP A 1 102 ? -10.555 12.858 7.328 1.00 96.38 102 ASP A CA 1
ATOM 804 C C . ASP A 1 102 ? -11.065 11.596 6.613 1.00 96.38 102 ASP A C 1
ATOM 806 O O . ASP A 1 102 ? -12.259 11.450 6.347 1.00 96.38 102 ASP A O 1
ATOM 810 N N . ILE A 1 103 ? -10.145 10.715 6.221 1.00 96.31 103 ILE A N 1
ATOM 811 C CA . ILE A 1 103 ? -10.466 9.476 5.507 1.00 96.31 103 ILE A CA 1
ATOM 812 C C . ILE A 1 103 ? -10.571 8.297 6.471 1.00 96.31 103 ILE A C 1
ATOM 814 O O . ILE A 1 103 ? -11.475 7.473 6.316 1.00 96.31 103 ILE A O 1
ATOM 818 N N . PHE A 1 104 ? -9.681 8.199 7.461 1.00 97.00 104 PHE A N 1
ATOM 819 C CA . PHE A 1 104 ? -9.588 7.029 8.341 1.00 97.00 104 PHE A CA 1
ATOM 820 C C . PHE A 1 104 ? -10.172 7.249 9.741 1.00 97.00 104 PHE A C 1
ATOM 822 O O . PHE A 1 104 ? -10.254 6.289 10.495 1.00 97.00 104 PHE A O 1
ATOM 829 N N . GLY A 1 105 ? -10.650 8.451 10.090 1.00 94.25 105 GLY A N 1
ATOM 830 C CA . GLY A 1 105 ? -11.092 8.773 11.456 1.00 94.25 105 GLY A CA 1
ATOM 831 C C . GLY A 1 105 ? -12.283 7.964 11.980 1.00 94.25 105 GLY A C 1
ATOM 832 O O . GLY A 1 105 ? -12.491 7.906 13.185 1.00 94.25 105 GLY A O 1
ATOM 833 N N . ALA A 1 106 ? -13.044 7.317 11.092 1.00 94.56 106 ALA A N 1
ATOM 834 C CA . ALA A 1 106 ? -14.162 6.436 11.447 1.00 94.56 106 ALA A CA 1
ATOM 835 C C . ALA A 1 106 ? -13.851 4.933 11.292 1.00 94.56 106 ALA A C 1
ATOM 837 O O . ALA A 1 106 ? -14.763 4.120 11.414 1.00 94.56 106 ALA A O 1
ATOM 838 N N . CYS A 1 107 ? -12.615 4.566 10.940 1.00 95.06 107 CYS A N 1
ATOM 839 C CA . CYS A 1 107 ? -12.230 3.182 10.646 1.00 95.06 107 CYS A CA 1
ATOM 840 C C . CYS A 1 107 ? -11.419 2.610 11.807 1.00 95.06 107 CYS A C 1
ATOM 842 O O . CYS A 1 107 ? -10.590 3.317 12.372 1.00 95.06 107 CYS A O 1
ATOM 844 N N . ASP A 1 108 ? -11.585 1.319 12.083 1.00 96.38 108 ASP A N 1
ATOM 845 C CA . ASP A 1 108 ? -10.740 0.597 13.044 1.00 96.38 108 ASP A CA 1
ATOM 846 C C . ASP A 1 108 ? -9.436 0.117 12.375 1.00 96.38 108 ASP A C 1
ATOM 848 O O . ASP A 1 108 ? -8.408 -0.079 13.031 1.00 96.38 108 ASP A O 1
ATOM 852 N N . GLY A 1 109 ? -9.448 -0.029 11.047 1.00 97.12 109 GLY A N 1
ATOM 853 C CA . GLY A 1 109 ? -8.275 -0.405 10.270 1.00 97.12 109 GLY A CA 1
ATOM 854 C C . GLY A 1 109 ? -8.416 -0.184 8.767 1.00 97.12 109 GLY A C 1
ATOM 855 O O . GLY A 1 109 ? -9.475 0.187 8.251 1.00 97.12 109 GLY A O 1
ATOM 856 N N . ILE A 1 110 ? -7.319 -0.408 8.053 1.00 98.06 110 ILE A N 1
ATOM 857 C CA . ILE A 1 110 ? -7.240 -0.356 6.598 1.00 98.06 110 ILE A CA 1
ATOM 858 C C . ILE A 1 110 ? -6.504 -1.578 6.040 1.00 98.06 110 ILE A C 1
ATOM 860 O O . ILE A 1 110 ? -5.519 -2.050 6.605 1.00 98.06 110 ILE A O 1
ATOM 864 N N . PHE A 1 111 ? -6.966 -2.060 4.892 1.00 98.25 111 PHE A N 1
ATOM 865 C CA . PHE A 1 111 ? -6.241 -2.964 4.009 1.00 98.25 111 PHE A CA 1
ATOM 866 C C . PHE A 1 111 ? -5.688 -2.136 2.857 1.00 98.25 111 PHE A C 1
ATOM 868 O O . PHE A 1 111 ? -6.451 -1.591 2.060 1.00 98.25 111 PHE A O 1
ATOM 875 N N . SER A 1 112 ? -4.370 -2.008 2.796 1.00 97.88 112 SER A N 1
ATOM 876 C CA . SER A 1 112 ? -3.677 -1.152 1.845 1.00 97.88 112 SER A CA 1
ATOM 877 C C . SER A 1 112 ? -3.232 -1.941 0.614 1.00 97.88 112 SER A C 1
ATOM 879 O O . SER A 1 112 ? -2.741 -3.071 0.708 1.00 97.88 112 SER A O 1
ATOM 881 N N . PHE A 1 113 ? -3.424 -1.336 -0.553 1.00 97.56 113 PHE A N 1
ATOM 882 C CA . PHE A 1 113 ? -3.137 -1.894 -1.863 1.00 97.56 113 PHE A CA 1
ATOM 883 C C . PHE A 1 113 ? -2.430 -0.864 -2.749 1.00 97.56 113 PHE A C 1
ATOM 885 O O . PHE A 1 113 ? -2.744 0.324 -2.713 1.00 97.56 113 PHE A O 1
ATOM 892 N N . LEU A 1 114 ? -1.549 -1.332 -3.628 1.00 94.88 114 LEU A N 1
ATOM 893 C CA . LEU A 1 114 ? -0.970 -0.552 -4.720 1.00 94.88 114 LEU A CA 1
ATOM 894 C C . LEU A 1 114 ? -1.757 -0.786 -6.006 1.00 94.88 114 LEU A C 1
ATOM 896 O O . LEU A 1 114 ? -2.036 -1.923 -6.385 1.00 94.88 114 LEU A O 1
ATOM 900 N N . GLY A 1 115 ? -2.126 0.287 -6.695 1.00 92.44 115 GLY A N 1
ATOM 901 C CA . GLY A 1 115 ? -2.789 0.218 -7.985 1.00 92.44 115 GLY A CA 1
ATOM 902 C C . GLY A 1 115 ? -1.850 -0.332 -9.053 1.00 92.44 115 GLY A C 1
ATOM 903 O O . GLY A 1 115 ? -0.812 0.250 -9.337 1.00 92.44 115 GLY A O 1
ATOM 904 N N . LEU A 1 116 ? -2.246 -1.439 -9.674 1.00 88.81 116 LEU A N 1
ATOM 905 C CA . LEU A 1 116 ? -1.614 -1.978 -10.876 1.00 88.81 116 LEU A CA 1
ATOM 906 C C . LEU A 1 116 ? -2.401 -1.524 -12.124 1.00 88.81 116 LEU A C 1
ATOM 908 O O . LEU A 1 116 ? -3.530 -1.031 -11.978 1.00 88.81 116 LEU A O 1
ATOM 912 N N . PRO A 1 117 ? -1.859 -1.705 -13.348 1.00 85.06 117 PRO A N 1
ATOM 913 C CA . PRO A 1 117 ? -2.565 -1.370 -14.581 1.00 85.06 117 PRO A CA 1
ATOM 914 C C . PRO A 1 117 ? -4.003 -1.910 -14.635 1.00 85.06 117 PRO A C 1
ATOM 916 O O . PRO A 1 117 ? -4.307 -3.029 -14.203 1.00 85.06 117 PRO A O 1
ATOM 919 N N . GLY A 1 118 ? -4.910 -1.088 -15.167 1.00 87.50 118 GLY A N 1
ATOM 920 C CA . GLY A 1 118 ? -6.342 -1.377 -15.204 1.00 87.50 118 GLY A CA 1
ATOM 921 C C . GLY A 1 118 ? -6.999 -1.287 -13.822 1.00 87.50 118 GLY A C 1
ATOM 922 O O . GLY A 1 118 ? -6.829 -0.309 -13.092 1.00 87.50 118 GLY A O 1
ATOM 923 N N . ARG A 1 119 ? -7.798 -2.304 -13.477 1.00 91.25 119 ARG A N 1
ATOM 924 C CA . ARG A 1 119 ? -8.529 -2.387 -12.196 1.00 91.25 119 ARG A CA 1
ATOM 925 C C . ARG A 1 119 ? -7.794 -3.196 -11.136 1.00 91.25 119 ARG A C 1
ATOM 927 O O . ARG A 1 119 ? -8.332 -3.446 -10.069 1.00 91.25 119 ARG A O 1
ATOM 934 N N . ARG A 1 120 ? -6.571 -3.625 -11.415 1.00 92.69 120 ARG A N 1
ATOM 935 C CA . ARG A 1 120 ? -5.829 -4.504 -10.520 1.00 92.69 120 ARG A CA 1
ATOM 936 C C . ARG A 1 120 ? -5.289 -3.718 -9.321 1.00 92.69 120 ARG A C 1
ATOM 938 O O . ARG A 1 120 ? -4.952 -2.532 -9.441 1.00 92.69 120 ARG A O 1
ATOM 945 N N . ALA A 1 121 ? -5.213 -4.368 -8.165 1.00 95.38 121 ALA A N 1
ATOM 946 C CA . ALA A 1 121 ? -4.619 -3.796 -6.963 1.00 95.38 121 ALA A CA 1
ATOM 947 C C . ALA A 1 121 ? -3.854 -4.866 -6.169 1.00 95.38 121 ALA A C 1
ATOM 949 O O . ALA A 1 121 ? -4.403 -5.924 -5.875 1.00 95.38 121 ALA A O 1
ATOM 950 N N . LEU A 1 122 ? -2.586 -4.602 -5.859 1.00 95.75 122 LEU A N 1
ATOM 951 C CA . LEU A 1 122 ? -1.671 -5.498 -5.153 1.00 95.75 122 LEU A CA 1
ATOM 952 C C . LEU A 1 122 ? -1.702 -5.206 -3.656 1.00 95.75 122 LEU A C 1
ATOM 954 O O . LEU A 1 122 ? -1.416 -4.085 -3.256 1.00 95.75 122 LEU A O 1
ATOM 958 N N . PHE A 1 123 ? -2.023 -6.195 -2.831 1.00 97.38 123 PHE A N 1
ATOM 959 C CA . PHE A 1 123 ? -2.066 -6.042 -1.380 1.00 97.38 123 PHE A CA 1
ATOM 960 C C . PHE A 1 123 ? -0.665 -5.813 -0.796 1.00 97.38 123 PHE A C 1
ATOM 962 O O . PHE A 1 123 ? 0.253 -6.583 -1.081 1.00 97.38 123 PHE A O 1
ATOM 969 N N . ILE A 1 124 ? -0.512 -4.789 0.047 1.00 96.69 124 ILE A N 1
ATOM 970 C CA . ILE A 1 124 ? 0.775 -4.415 0.661 1.00 96.69 124 ILE A CA 1
ATOM 971 C C . ILE A 1 124 ? 0.778 -4.420 2.187 1.00 96.69 124 ILE A C 1
ATOM 973 O O . ILE A 1 124 ? 1.851 -4.415 2.787 1.00 96.69 124 ILE A O 1
ATOM 977 N N . GLY A 1 12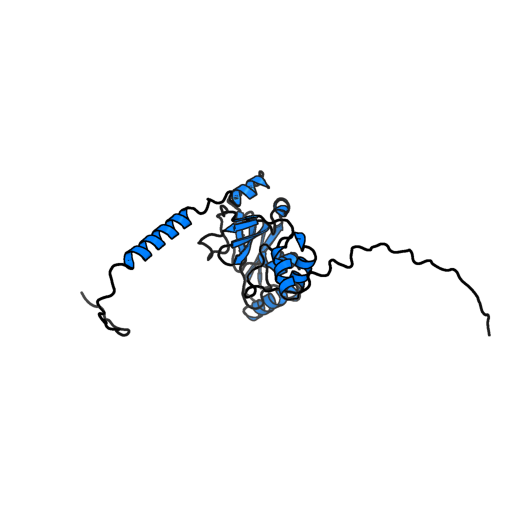5 ? -0.385 -4.473 2.832 1.00 97.12 125 GLY A N 1
ATOM 978 C CA . GLY A 1 125 ? -0.439 -4.617 4.281 1.00 97.12 125 GLY A CA 1
ATOM 979 C C . GLY A 1 125 ? -1.794 -4.286 4.882 1.00 97.12 125 GLY A C 1
ATOM 980 O O . GLY A 1 125 ? -2.657 -3.679 4.250 1.00 97.12 125 GLY A O 1
ATOM 981 N N . ALA A 1 126 ? -1.963 -4.695 6.132 1.00 97.75 126 ALA A N 1
ATOM 982 C CA . ALA A 1 126 ? -3.100 -4.344 6.969 1.00 97.75 126 ALA A CA 1
ATOM 983 C C . ALA A 1 126 ? -2.609 -3.462 8.119 1.00 97.75 126 ALA A C 1
ATOM 985 O O . ALA A 1 126 ? -1.549 -3.731 8.687 1.00 97.75 126 ALA A O 1
ATOM 986 N N . TYR A 1 127 ? -3.366 -2.424 8.461 1.00 97.88 127 TYR A N 1
ATOM 987 C CA . TYR A 1 127 ? -2.976 -1.439 9.466 1.00 97.88 127 TYR A CA 1
ATOM 988 C C . TYR A 1 127 ? -4.166 -1.091 10.352 1.00 97.88 127 TYR A C 1
ATOM 990 O O . TYR A 1 127 ? -5.251 -0.809 9.856 1.00 97.88 127 TYR A O 1
ATOM 998 N N . GLN A 1 128 ? -3.964 -1.089 11.662 1.00 97.25 128 GLN A N 1
ATOM 999 C CA . GLN A 1 128 ? -4.941 -0.608 12.631 1.00 97.25 128 GLN A CA 1
ATOM 1000 C C . GLN A 1 128 ? -4.823 0.904 12.766 1.00 97.25 128 GLN A C 1
ATOM 1002 O O . GLN A 1 128 ? -3.715 1.431 12.872 1.00 97.25 128 GLN A O 1
ATOM 1007 N N . VAL A 1 129 ? -5.959 1.591 12.813 1.00 97.81 129 VAL A N 1
ATOM 1008 C CA . VAL A 1 129 ? -6.005 3.037 13.039 1.00 97.81 129 VAL A CA 1
ATOM 1009 C C . VAL A 1 129 ? -6.106 3.269 14.543 1.00 97.81 129 VAL A C 1
ATOM 1011 O O . VAL A 1 129 ? -7.102 2.919 15.172 1.00 97.81 129 VAL A O 1
ATOM 1014 N N . ARG A 1 130 ? -5.057 3.826 15.152 1.00 97.38 130 ARG A N 1
ATOM 1015 C CA . ARG A 1 130 ? -4.995 4.060 16.608 1.00 97.38 130 ARG A CA 1
ATOM 1016 C C . ARG A 1 130 ? -5.383 5.470 17.019 1.00 97.38 130 ARG A C 1
ATOM 1018 O O . ARG A 1 130 ? -5.771 5.699 18.161 1.00 97.38 130 ARG A O 1
ATOM 1025 N N . GLY A 1 131 ? -5.336 6.400 16.079 1.00 96.19 131 GLY A N 1
ATOM 1026 C CA . GLY A 1 131 ? -5.734 7.777 16.295 1.00 96.19 131 GLY A CA 1
ATOM 1027 C C . GLY A 1 131 ? -5.378 8.645 15.104 1.00 96.19 131 GLY A C 1
ATOM 1028 O O . GLY A 1 131 ? -4.847 8.178 14.094 1.00 96.19 131 GLY A O 1
ATOM 1029 N N . SER A 1 132 ? -5.671 9.933 15.229 1.00 96.81 132 SER A N 1
ATOM 1030 C CA . SER A 1 132 ? -5.238 10.928 14.260 1.00 96.81 132 SER A CA 1
ATOM 1031 C C . SER A 1 132 ? -4.945 12.254 14.939 1.00 96.81 132 SER A C 1
ATOM 1033 O O . SER A 1 132 ? -5.468 12.561 16.012 1.00 96.81 132 SER A O 1
ATOM 1035 N N . ARG A 1 133 ? -4.115 13.060 14.287 1.00 96.75 133 ARG A N 1
ATOM 1036 C CA . ARG A 1 133 ? -3.888 14.458 14.639 1.00 96.75 133 ARG A CA 1
ATOM 1037 C C . ARG A 1 133 ? -3.999 15.327 13.397 1.00 96.75 133 ARG A C 1
ATOM 1039 O O . ARG A 1 133 ? -3.695 14.888 12.289 1.00 96.75 133 ARG A O 1
ATOM 1046 N N . LYS A 1 134 ? -4.383 16.582 13.600 1.00 97.06 134 LYS A N 1
ATOM 1047 C CA . LYS A 1 134 ? -4.339 17.613 12.562 1.00 97.06 134 LYS A CA 1
ATOM 1048 C C . LYS A 1 134 ? -3.088 18.453 12.752 1.00 97.06 134 LYS A C 1
ATOM 1050 O O . LYS A 1 134 ? -2.777 18.835 13.877 1.00 97.06 134 LYS A O 1
ATOM 1055 N N . ALA A 1 135 ? -2.379 18.733 11.672 1.00 95.12 135 ALA A N 1
ATOM 1056 C CA . ALA A 1 135 ? -1.288 19.700 11.663 1.00 95.12 135 ALA A CA 1
ATOM 1057 C C . ALA A 1 135 ? -1.135 20.284 10.258 1.00 95.12 135 ALA A C 1
ATOM 1059 O O . ALA A 1 135 ? -1.668 19.730 9.297 1.00 95.12 135 ALA A O 1
ATOM 1060 N N . THR A 1 136 ? -0.407 21.387 10.137 1.00 94.69 136 THR A N 1
ATOM 1061 C CA . THR A 1 136 ? 0.029 21.897 8.835 1.00 94.69 136 THR A CA 1
ATOM 1062 C C . THR A 1 136 ? 1.016 20.930 8.170 1.00 94.69 136 THR A C 1
ATOM 1064 O O . THR A 1 136 ? 1.392 19.900 8.751 1.00 94.69 136 THR A O 1
ATOM 1067 N N . VAL A 1 137 ? 1.407 21.210 6.926 1.00 91.88 137 VAL A N 1
ATOM 1068 C CA . VAL A 1 137 ? 2.366 20.371 6.192 1.00 91.88 137 VAL A CA 1
ATOM 1069 C C . VAL A 1 137 ? 3.684 20.289 6.967 1.00 91.88 137 VAL A C 1
ATOM 1071 O O . VAL A 1 137 ? 4.270 21.312 7.349 1.00 91.88 137 VAL A O 1
ATOM 1074 N N . LEU A 1 138 ? 4.137 19.055 7.211 1.00 92.25 138 LEU A N 1
ATOM 1075 C CA . LEU A 1 138 ? 5.359 18.783 7.967 1.00 92.25 138 LEU A CA 1
ATOM 1076 C C . LEU A 1 138 ? 6.584 19.424 7.321 1.00 92.25 138 LEU A C 1
ATOM 1078 O O . LEU A 1 138 ? 6.622 19.709 6.124 1.00 92.25 138 LEU A O 1
ATOM 1082 N N . ASP A 1 139 ? 7.597 19.650 8.151 1.00 90.62 139 ASP A N 1
ATOM 1083 C CA . ASP A 1 139 ? 8.875 20.138 7.669 1.00 90.62 139 ASP A CA 1
ATOM 1084 C C . ASP A 1 139 ? 9.574 19.079 6.807 1.00 90.62 139 ASP A C 1
ATOM 1086 O O . ASP A 1 139 ? 9.713 17.946 7.263 1.00 90.62 139 ASP A O 1
ATOM 1090 N N . PRO A 1 140 ? 10.056 19.400 5.592 1.00 91.50 140 PRO A N 1
ATOM 1091 C CA . PRO A 1 140 ? 10.731 18.420 4.745 1.00 91.50 140 PRO A CA 1
ATOM 1092 C C . PRO A 1 140 ? 11.980 17.805 5.394 1.00 91.50 140 PRO A C 1
ATOM 1094 O O . PRO A 1 140 ? 12.406 16.716 5.019 1.00 91.50 140 PRO A O 1
ATOM 1097 N N . SER A 1 141 ? 12.579 18.447 6.399 1.00 92.06 141 SER A N 1
ATOM 1098 C CA . SER A 1 141 ? 13.678 17.841 7.158 1.00 92.06 141 SER A CA 1
ATOM 1099 C C . SER A 1 141 ? 13.237 16.660 8.033 1.00 92.06 141 SER A C 1
ATOM 1101 O O . SER A 1 141 ? 14.060 15.790 8.319 1.00 92.06 141 SER A O 1
ATOM 1103 N N . THR A 1 142 ? 11.956 16.589 8.417 1.00 91.62 142 THR A N 1
ATOM 1104 C CA . THR A 1 142 ? 11.392 15.531 9.271 1.00 91.62 142 THR A CA 1
ATOM 1105 C C . THR A 1 142 ? 10.685 14.427 8.490 1.00 91.62 142 THR A C 1
ATOM 1107 O O . THR A 1 142 ? 10.237 13.455 9.098 1.00 91.62 142 THR A O 1
ATOM 1110 N N . VAL A 1 143 ? 10.590 14.549 7.162 1.00 93.50 143 VAL A N 1
ATOM 1111 C CA . VAL A 1 143 ? 9.986 13.526 6.298 1.00 93.50 143 VAL A CA 1
ATOM 1112 C C . VAL A 1 143 ? 11.057 12.617 5.677 1.00 93.50 143 VAL A C 1
ATOM 1114 O O . VAL A 1 143 ? 12.195 13.063 5.452 1.00 93.50 143 VAL A O 1
ATOM 1117 N N . PRO A 1 144 ? 10.712 11.352 5.367 1.00 94.38 144 PRO A N 1
ATOM 1118 C CA . PRO A 1 144 ? 11.606 10.427 4.677 1.00 94.38 144 PRO A CA 1
ATOM 1119 C C . PRO A 1 144 ? 12.175 11.022 3.387 1.00 94.38 144 PRO A C 1
ATOM 1121 O O . PRO A 1 144 ? 11.476 11.726 2.654 1.00 94.38 144 PRO A O 1
ATOM 1124 N N . VAL A 1 145 ? 13.444 10.721 3.088 1.00 92.00 145 VAL A N 1
ATOM 1125 C CA . VAL A 1 145 ? 14.183 11.322 1.958 1.00 92.00 145 VAL A CA 1
ATOM 1126 C C . VAL A 1 145 ? 13.433 11.148 0.638 1.00 92.00 145 VAL A C 1
ATOM 1128 O O . VAL A 1 145 ? 13.323 12.108 -0.123 1.00 92.00 145 VAL A O 1
ATOM 1131 N N . ALA A 1 146 ? 12.860 9.964 0.410 1.00 90.31 146 ALA A N 1
ATOM 1132 C CA . ALA A 1 146 ? 12.099 9.641 -0.795 1.00 90.31 146 ALA A CA 1
ATOM 1133 C C . ALA A 1 146 ? 10.852 10.524 -1.007 1.00 90.31 146 ALA A C 1
ATOM 1135 O O . ALA A 1 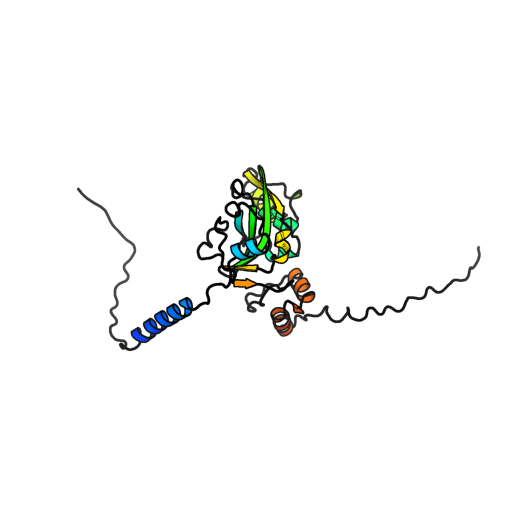146 ? 10.371 10.640 -2.130 1.00 90.31 146 ALA A O 1
ATOM 1136 N N . LEU A 1 147 ? 10.339 11.163 0.050 1.00 91.94 147 LEU A N 1
ATOM 1137 C CA . LEU A 1 147 ? 9.135 11.995 0.011 1.00 91.94 147 LEU A CA 1
ATOM 1138 C C . LEU A 1 147 ? 9.429 13.498 0.095 1.00 91.94 147 LEU A C 1
ATOM 1140 O O . LEU A 1 147 ? 8.521 14.301 -0.108 1.00 91.94 147 LEU A O 1
ATOM 1144 N N . ARG A 1 148 ? 10.673 13.912 0.371 1.00 92.12 148 ARG A N 1
ATOM 1145 C CA . ARG A 1 148 ? 11.023 15.324 0.623 1.00 92.12 148 ARG A CA 1
ATOM 1146 C C . ARG A 1 148 ? 10.542 16.271 -0.464 1.00 92.12 148 ARG A C 1
ATOM 1148 O O . ARG A 1 148 ? 9.884 17.257 -0.150 1.00 92.12 148 ARG A O 1
ATOM 1155 N N . GLY A 1 149 ? 10.784 15.926 -1.728 1.00 89.94 149 GLY A N 1
ATOM 1156 C CA . GLY A 1 149 ? 10.358 16.749 -2.861 1.00 89.94 149 GLY A CA 1
ATOM 1157 C C . GLY A 1 149 ? 8.842 16.985 -2.900 1.00 89.94 149 GLY A C 1
ATOM 1158 O O . GLY A 1 149 ? 8.400 18.086 -3.229 1.00 89.94 149 GLY A O 1
ATOM 1159 N N . MET A 1 150 ? 8.037 15.995 -2.492 1.00 89.44 150 MET A N 1
ATOM 1160 C CA . MET A 1 150 ? 6.580 16.142 -2.402 1.00 89.44 150 MET A CA 1
ATOM 1161 C C . MET A 1 150 ? 6.174 17.132 -1.309 1.00 89.44 150 MET A C 1
ATOM 1163 O O . MET A 1 150 ? 5.303 17.971 -1.531 1.00 89.44 150 MET A O 1
ATOM 1167 N N . TYR A 1 151 ? 6.805 17.049 -0.137 1.00 91.06 151 TYR A N 1
ATOM 1168 C CA . TYR A 1 151 ? 6.507 17.934 0.991 1.00 91.06 151 TYR A CA 1
ATOM 1169 C C . TYR A 1 151 ? 7.011 19.359 0.762 1.00 91.06 151 TYR A C 1
ATOM 1171 O O . TYR A 1 151 ? 6.332 20.313 1.134 1.00 91.06 151 TYR A O 1
ATOM 1179 N N . GLU A 1 152 ? 8.158 19.520 0.100 1.00 91.94 152 GLU A N 1
ATOM 1180 C CA . GLU A 1 152 ? 8.659 20.821 -0.351 1.00 91.94 152 GLU A CA 1
ATOM 1181 C C . GLU A 1 152 ? 7.685 21.486 -1.326 1.00 91.94 152 GLU A C 1
ATOM 1183 O O . GLU A 1 152 ? 7.386 22.672 -1.186 1.00 91.94 152 GLU A O 1
ATOM 1188 N N . ALA A 1 153 ? 7.162 20.728 -2.296 1.00 89.94 153 ALA A N 1
ATOM 1189 C CA . ALA A 1 153 ? 6.154 21.228 -3.222 1.00 89.94 153 ALA A CA 1
ATOM 1190 C C . ALA A 1 153 ? 4.854 21.596 -2.497 1.00 89.94 153 ALA A C 1
ATOM 1192 O O . ALA A 1 153 ? 4.390 22.722 -2.635 1.00 89.94 153 ALA A O 1
ATOM 1193 N N . ALA A 1 154 ? 4.331 20.703 -1.652 1.00 88.69 154 ALA A N 1
ATOM 1194 C CA . ALA A 1 154 ? 3.102 20.950 -0.904 1.00 88.69 154 ALA A CA 1
ATOM 1195 C C . ALA A 1 154 ? 3.198 22.192 -0.002 1.00 88.69 154 ALA A C 1
ATOM 1197 O O . ALA A 1 154 ? 2.262 22.984 0.033 1.00 88.69 154 ALA A O 1
ATOM 1198 N N . ARG A 1 155 ? 4.331 22.393 0.688 1.00 90.69 155 ARG A N 1
ATOM 1199 C CA . ARG A 1 155 ? 4.565 23.592 1.510 1.00 90.69 155 ARG A CA 1
ATOM 1200 C C . ARG A 1 155 ? 4.687 24.872 0.702 1.00 90.69 155 ARG A C 1
ATOM 1202 O O . ARG A 1 155 ? 4.291 25.924 1.186 1.00 90.69 155 ARG A O 1
ATOM 1209 N N . ARG A 1 156 ? 5.298 24.806 -0.481 1.00 92.12 156 ARG A N 1
ATOM 1210 C CA . ARG A 1 156 ? 5.412 25.963 -1.373 1.00 92.12 156 ARG A CA 1
ATOM 1211 C C . ARG A 1 156 ? 4.046 26.376 -1.918 1.00 92.12 156 ARG A C 1
ATOM 1213 O O . ARG A 1 156 ? 3.817 27.572 -2.067 1.00 92.12 156 ARG A O 1
ATOM 1220 N N . ASP A 1 157 ? 3.184 25.405 -2.207 1.00 91.44 157 ASP A N 1
ATOM 1221 C CA . ASP A 1 157 ? 1.842 25.651 -2.734 1.00 91.44 157 ASP A CA 1
ATOM 1222 C C . ASP A 1 157 ? 0.914 26.243 -1.661 1.00 91.44 157 ASP A C 1
ATOM 1224 O O . ASP A 1 157 ? 0.245 27.243 -1.914 1.00 91.44 157 ASP A O 1
ATOM 1228 N N . ASP A 1 158 ? 0.891 25.646 -0.463 1.00 92.25 158 ASP A N 1
ATOM 1229 C CA . ASP A 1 158 ? 0.149 26.153 0.696 1.00 92.25 158 ASP A CA 1
ATOM 1230 C C . ASP A 1 158 ? 0.784 25.631 2.006 1.00 92.25 158 ASP A C 1
ATOM 1232 O O . ASP A 1 158 ? 0.596 24.464 2.362 1.00 92.25 158 ASP A O 1
ATOM 1236 N N . PRO A 1 159 ? 1.557 26.450 2.743 1.00 89.31 159 PRO A N 1
ATOM 1237 C CA . PRO A 1 159 ? 2.215 26.009 3.974 1.00 89.31 159 PRO A CA 1
ATOM 1238 C C . PRO A 1 159 ? 1.241 25.820 5.145 1.00 89.31 159 PRO A C 1
ATOM 1240 O O . PRO A 1 159 ? 1.535 25.045 6.060 1.00 89.31 159 PRO A O 1
ATOM 1243 N N . ASP A 1 160 ? 0.088 26.491 5.111 1.00 93.50 160 ASP A N 1
ATOM 1244 C CA . ASP A 1 160 ? -0.891 26.512 6.198 1.00 93.50 160 ASP A CA 1
ATOM 1245 C C . ASP A 1 160 ? -2.020 25.490 5.989 1.00 93.50 160 ASP A C 1
ATOM 1247 O O . ASP A 1 160 ? -2.890 25.332 6.856 1.00 93.50 160 ASP A O 1
ATOM 1251 N N . VAL A 1 161 ? -1.998 24.733 4.881 1.00 93.75 161 VAL A N 1
ATOM 1252 C CA . VAL A 1 161 ? -2.982 23.674 4.638 1.00 93.75 161 VAL A CA 1
ATOM 1253 C C . VAL A 1 161 ? -2.929 22.627 5.749 1.00 93.75 161 VAL A C 1
ATOM 1255 O O . VAL A 1 161 ? -1.907 21.992 6.025 1.00 93.75 161 VAL A O 1
ATOM 1258 N N . VAL A 1 162 ? -4.078 22.417 6.387 1.00 95.06 162 VAL A N 1
ATOM 1259 C CA . VAL A 1 162 ? -4.229 21.420 7.445 1.00 95.06 162 VAL A CA 1
ATOM 1260 C C . VAL A 1 162 ? -4.370 20.029 6.832 1.00 95.06 162 VAL A C 1
ATOM 1262 O O . VAL A 1 162 ? -5.246 19.774 6.005 1.00 95.06 162 VAL A O 1
ATOM 1265 N N . ARG A 1 163 ? -3.524 19.108 7.291 1.00 96.06 163 ARG A N 1
ATOM 1266 C CA . ARG A 1 163 ? -3.500 17.687 6.939 1.00 96.06 163 ARG A CA 1
ATOM 1267 C C . ARG A 1 163 ? -3.887 16.827 8.140 1.00 96.06 163 ARG A C 1
ATOM 1269 O O . ARG A 1 163 ? -3.769 17.250 9.293 1.00 96.06 163 ARG A O 1
ATOM 1276 N N . TYR A 1 164 ? -4.337 15.610 7.859 1.00 97.44 164 TYR A N 1
ATOM 1277 C CA . TYR A 1 164 ? -4.606 14.567 8.844 1.00 97.44 164 TYR A CA 1
ATOM 1278 C C . TYR A 1 164 ? -3.434 13.596 8.855 1.00 97.44 164 TYR A C 1
ATOM 1280 O O . TYR A 1 164 ? -3.071 13.075 7.806 1.00 97.44 164 TYR A O 1
ATOM 1288 N N . TYR A 1 165 ? -2.871 13.342 10.032 1.00 97.31 165 TYR A N 1
ATOM 1289 C CA . TYR A 1 165 ? -1.812 12.360 10.237 1.00 97.31 165 TYR A CA 1
ATOM 1290 C C . TYR A 1 165 ? -2.347 11.267 11.148 1.00 97.31 165 TYR A C 1
ATOM 1292 O O . TYR A 1 165 ? -2.734 11.550 12.286 1.00 97.31 165 TYR A O 1
ATOM 1300 N N . TYR A 1 166 ? -2.397 10.044 10.640 1.00 98.19 166 TYR A N 1
ATOM 1301 C CA . TYR A 1 166 ? -2.918 8.887 11.354 1.00 98.19 166 TYR A CA 1
ATOM 1302 C C . TYR A 1 166 ? -1.796 8.107 12.030 1.00 98.19 166 TYR A C 1
ATOM 1304 O O . TYR A 1 166 ? -0.705 7.968 11.486 1.00 98.19 166 TYR A O 1
ATOM 1312 N N . ASP A 1 167 ? -2.091 7.577 13.213 1.00 97.69 167 ASP A N 1
ATOM 1313 C CA . ASP A 1 167 ? -1.269 6.547 13.839 1.00 97.69 167 ASP A CA 1
ATOM 1314 C C . ASP A 1 167 ? -1.710 5.187 13.286 1.00 97.69 167 ASP A C 1
ATOM 1316 O O . ASP A 1 167 ? -2.774 4.670 13.649 1.00 97.69 167 ASP A O 1
ATOM 1320 N N . LEU A 1 168 ? -0.939 4.677 12.324 1.00 98.06 168 LEU A N 1
ATOM 1321 C CA . LEU A 1 168 ? -1.194 3.420 11.633 1.00 98.06 168 LEU A CA 1
ATOM 1322 C C . LEU A 1 168 ? -0.241 2.349 12.156 1.00 98.06 168 LEU A C 1
ATOM 1324 O O . LEU A 1 168 ? 0.961 2.394 11.910 1.00 98.06 168 LEU A O 1
ATOM 1328 N N . VAL A 1 169 ? -0.792 1.344 12.830 1.00 97.44 169 VAL A N 1
ATOM 1329 C CA . VAL A 1 169 ? -0.011 0.226 13.368 1.00 97.44 169 VAL A CA 1
ATOM 1330 C C . VAL A 1 169 ? -0.193 -0.986 12.475 1.00 97.44 169 VAL A C 1
ATOM 1332 O O . VAL A 1 169 ? -1.295 -1.527 12.370 1.00 97.44 169 VAL A O 1
ATOM 1335 N N . ARG A 1 170 ? 0.890 -1.429 11.834 1.00 97.25 170 ARG A N 1
ATOM 1336 C CA . ARG A 1 170 ? 0.867 -2.601 10.957 1.00 97.25 170 ARG A CA 1
ATOM 1337 C C . ARG A 1 170 ? 0.431 -3.855 11.716 1.00 97.25 170 ARG A C 1
ATOM 1339 O O . ARG A 1 170 ? 0.932 -4.148 12.799 1.00 97.25 170 ARG A O 1
ATOM 1346 N N . ASP A 1 171 ? -0.451 -4.630 11.100 1.00 96.06 171 ASP A N 1
ATOM 1347 C CA . ASP A 1 171 ? -0.901 -5.921 11.598 1.00 96.06 171 ASP A CA 1
ATOM 1348 C C . ASP A 1 171 ? -0.093 -7.058 10.942 1.00 96.06 171 ASP A C 1
ATOM 1350 O O . ASP A 1 171 ? -0.325 -7.405 9.777 1.00 96.06 171 ASP A O 1
ATOM 1354 N N . PRO A 1 172 ? 0.866 -7.668 11.663 1.00 95.94 172 PRO A N 1
ATOM 1355 C CA . PRO A 1 172 ? 1.765 -8.664 11.089 1.00 95.94 172 PRO A CA 1
ATOM 1356 C C . PRO A 1 172 ? 1.059 -9.970 10.707 1.00 95.94 172 PRO A C 1
ATOM 1358 O O . PRO A 1 172 ? 1.634 -10.762 9.960 1.00 95.94 172 PRO A O 1
ATOM 1361 N N . ARG A 1 173 ? -0.182 -10.204 11.161 1.00 95.62 173 ARG A N 1
ATOM 1362 C CA . ARG A 1 173 ? -0.946 -11.418 10.828 1.00 95.62 173 ARG A CA 1
ATOM 1363 C C . ARG A 1 173 ? -1.175 -11.560 9.322 1.00 95.62 173 ARG A C 1
ATOM 1365 O O . ARG A 1 173 ? -1.276 -12.676 8.826 1.00 95.62 173 ARG A O 1
ATOM 1372 N N . PHE A 1 174 ? -1.186 -10.448 8.586 1.00 96.00 174 PHE A N 1
ATOM 1373 C CA . PHE A 1 174 ? -1.402 -10.419 7.138 1.00 96.00 174 PHE A CA 1
ATOM 1374 C C . PHE A 1 174 ? -0.112 -10.425 6.307 1.00 96.00 174 PHE A C 1
ATOM 1376 O O . PHE A 1 174 ? -0.187 -10.432 5.079 1.00 96.00 174 PHE A O 1
ATOM 1383 N N . ALA A 1 175 ? 1.067 -10.477 6.941 1.00 94.81 175 ALA A N 1
ATOM 1384 C CA . ALA A 1 175 ? 2.361 -10.368 6.261 1.00 94.81 175 ALA A CA 1
ATOM 1385 C C . ALA A 1 175 ? 2.547 -11.395 5.128 1.00 94.81 175 ALA A C 1
ATOM 1387 O O . ALA A 1 175 ? 3.136 -11.085 4.098 1.00 94.81 175 ALA A O 1
ATOM 1388 N N . ALA A 1 176 ? 2.002 -12.605 5.285 1.00 93.94 176 ALA A N 1
ATOM 1389 C CA . ALA A 1 176 ? 2.118 -13.675 4.293 1.00 93.94 176 ALA A CA 1
ATOM 1390 C C . ALA A 1 176 ? 1.370 -13.406 2.971 1.00 93.94 176 ALA A C 1
ATOM 1392 O O . ALA A 1 176 ? 1.612 -14.119 1.993 1.00 93.94 176 ALA A O 1
ATOM 1393 N N . LEU A 1 177 ? 0.457 -12.427 2.947 1.00 95.62 177 LEU A N 1
ATOM 1394 C CA . LEU A 1 177 ? -0.313 -12.023 1.766 1.00 95.62 177 LEU A CA 1
ATOM 1395 C C . LEU A 1 177 ? 0.321 -10.848 1.010 1.00 95.62 177 LEU A C 1
ATOM 1397 O O . LEU A 1 177 ? -0.030 -10.593 -0.146 1.00 95.62 177 LEU A O 1
ATOM 1401 N N . GLU A 1 178 ? 1.211 -10.106 1.667 1.00 94.88 178 GLU A N 1
ATOM 1402 C CA . GLU A 1 178 ? 1.803 -8.887 1.122 1.00 94.88 178 GLU A CA 1
ATOM 1403 C C . GLU A 1 178 ? 2.614 -9.183 -0.132 1.00 94.88 178 GLU A C 1
ATOM 1405 O O . GLU A 1 178 ? 3.325 -10.184 -0.207 1.00 94.88 178 GLU A O 1
ATOM 1410 N N . MET A 1 179 ? 2.482 -8.312 -1.130 1.00 92.75 179 MET A N 1
ATOM 1411 C CA . MET A 1 179 ? 3.093 -8.450 -2.453 1.00 92.75 179 MET A CA 1
ATOM 1412 C C . MET A 1 179 ? 2.704 -9.725 -3.206 1.00 92.75 179 MET A C 1
ATOM 1414 O O . MET A 1 179 ? 3.302 -10.038 -4.235 1.00 92.75 179 MET A O 1
ATOM 1418 N N . ARG A 1 180 ? 1.673 -10.442 -2.743 1.00 94.75 180 ARG A N 1
ATOM 1419 C CA . ARG A 1 180 ? 1.238 -11.708 -3.341 1.00 94.75 180 ARG A CA 1
ATOM 1420 C C . ARG A 1 180 ? -0.188 -11.677 -3.835 1.00 94.75 180 ARG A C 1
ATOM 1422 O O . ARG A 1 180 ? -0.463 -12.210 -4.904 1.00 94.75 180 ARG A O 1
ATOM 1429 N N . VAL A 1 181 ? -1.090 -11.071 -3.076 1.00 96.38 181 VAL A N 1
ATOM 1430 C CA . VAL A 1 181 ? -2.510 -11.054 -3.425 1.00 96.38 181 VAL A CA 1
ATOM 1431 C C . VAL A 1 181 ? -2.798 -9.882 -4.348 1.00 96.38 181 VAL A C 1
ATOM 1433 O O . VAL A 1 181 ? -2.599 -8.729 -3.968 1.00 96.38 181 VAL A O 1
ATOM 1436 N N . VAL A 1 182 ? -3.310 -10.165 -5.542 1.00 95.75 182 VAL A N 1
ATOM 1437 C CA . VAL A 1 182 ? -3.854 -9.147 -6.441 1.00 95.75 182 VAL A CA 1
ATOM 1438 C C . VAL A 1 182 ? -5.358 -9.315 -6.528 1.00 95.75 182 VAL A C 1
ATOM 1440 O O . VAL A 1 182 ? -5.857 -10.400 -6.829 1.00 95.75 182 VAL A O 1
ATOM 1443 N N . VAL A 1 183 ? -6.071 -8.215 -6.325 1.00 95.81 183 VAL A N 1
ATOM 1444 C CA . VAL A 1 183 ? -7.526 -8.162 -6.433 1.00 95.81 183 VAL A CA 1
ATOM 1445 C C . VAL A 1 183 ? -7.967 -7.381 -7.668 1.00 95.81 183 VAL A C 1
ATOM 1447 O O . VAL A 1 183 ? -7.241 -6.507 -8.155 1.00 95.81 183 VAL A O 1
ATOM 1450 N N . ASP A 1 184 ? -9.172 -7.667 -8.158 1.00 94.31 184 ASP A N 1
ATOM 1451 C CA . ASP A 1 184 ? -9.911 -6.729 -9.002 1.00 94.31 184 ASP A CA 1
ATOM 1452 C C . ASP A 1 184 ? -10.586 -5.686 -8.103 1.00 94.31 184 ASP A C 1
ATOM 1454 O O . ASP A 1 184 ? -11.460 -5.986 -7.288 1.00 94.31 184 ASP A O 1
ATOM 1458 N N . TRP A 1 185 ? -10.174 -4.431 -8.249 1.00 93.62 185 TRP A N 1
ATOM 1459 C CA . TRP A 1 185 ? -10.740 -3.296 -7.531 1.00 93.62 185 TRP A CA 1
ATOM 1460 C C . TRP A 1 185 ? -12.192 -3.003 -7.937 1.00 93.62 185 TRP A C 1
ATOM 1462 O O . TRP A 1 185 ? -12.951 -2.396 -7.173 1.00 93.62 185 TRP A O 1
ATOM 1472 N N . GLY A 1 186 ? -12.599 -3.446 -9.126 1.00 89.62 186 GLY A N 1
ATOM 1473 C CA . GLY A 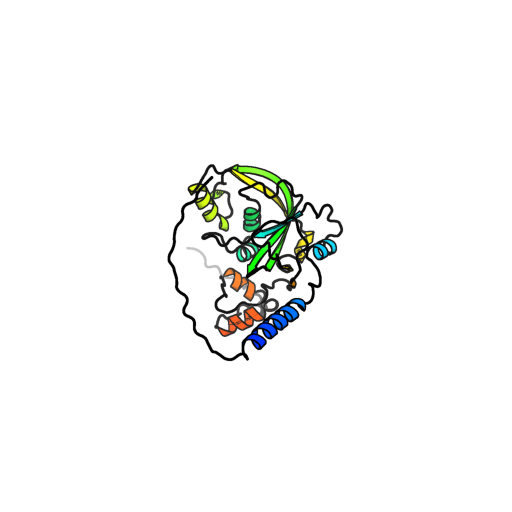1 186 ? -13.928 -3.263 -9.685 1.00 89.62 186 GLY A CA 1
ATOM 1474 C C . GLY A 1 186 ? -14.119 -1.927 -10.418 1.00 89.62 186 GLY A C 1
ATOM 1475 O O . GLY A 1 186 ? -13.197 -1.116 -10.551 1.00 89.62 186 GLY A O 1
ATOM 1476 N N . PRO A 1 187 ? -15.338 -1.669 -10.926 1.00 80.94 187 PRO A N 1
ATOM 1477 C CA . PRO A 1 187 ? -15.653 -0.477 -11.718 1.00 80.94 187 PRO A CA 1
ATOM 1478 C C . PRO A 1 187 ? -15.590 0.830 -10.911 1.00 80.94 187 PRO A C 1
ATOM 1480 O O . PRO A 1 187 ? -15.453 1.901 -11.494 1.00 80.94 187 PRO A O 1
ATOM 1483 N N . GLY A 1 188 ? -15.621 0.755 -9.576 1.00 73.12 188 GLY A N 1
ATOM 1484 C CA . GLY A 1 188 ? -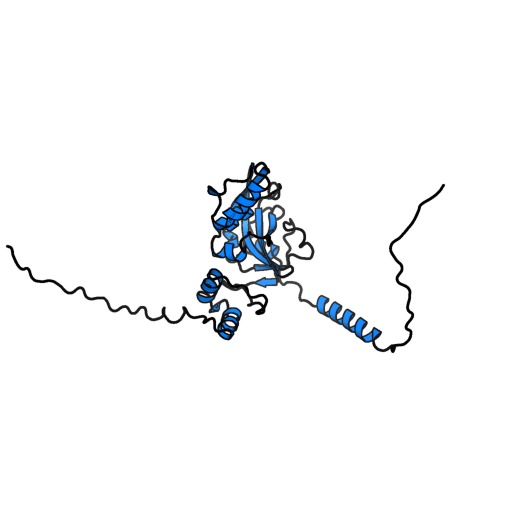15.480 1.891 -8.659 1.00 73.12 188 GLY A CA 1
ATOM 1485 C C . GLY A 1 188 ? -14.055 2.445 -8.530 1.00 73.12 188 GLY A C 1
ATOM 1486 O O . GLY A 1 188 ? -13.724 3.013 -7.494 1.00 73.12 188 GLY A O 1
ATOM 1487 N N . ALA A 1 189 ? -13.202 2.290 -9.545 1.00 64.56 189 ALA A N 1
ATOM 1488 C CA . ALA A 1 189 ? -11.795 2.706 -9.517 1.00 64.56 189 ALA A CA 1
ATOM 1489 C C . ALA A 1 189 ? -11.568 4.216 -9.331 1.00 64.56 189 ALA A C 1
ATOM 1491 O O . ALA A 1 189 ? -10.453 4.616 -9.013 1.00 64.56 189 ALA A O 1
ATOM 1492 N N . LEU A 1 190 ? -12.614 5.040 -9.470 1.00 70.88 190 LEU A N 1
ATOM 1493 C CA . LEU A 1 190 ? -12.568 6.466 -9.129 1.00 70.88 190 LEU A CA 1
ATOM 1494 C C . LEU A 1 190 ? -12.425 6.710 -7.620 1.00 70.88 190 LEU A C 1
ATOM 1496 O O . LEU A 1 190 ? -11.888 7.737 -7.214 1.00 70.88 190 LEU A O 1
ATOM 1500 N N . SER A 1 191 ? -12.906 5.784 -6.785 1.00 85.69 191 SER A N 1
ATOM 1501 C CA . SER A 1 191 ? -12.748 5.868 -5.338 1.00 85.69 191 SER A CA 1
ATOM 1502 C C . SER A 1 191 ? -11.569 5.010 -4.897 1.00 85.69 191 SER A C 1
ATOM 1504 O O . SER A 1 191 ? -11.593 3.778 -5.012 1.00 85.69 191 SER A O 1
ATOM 1506 N N . TRP A 1 192 ? -10.540 5.687 -4.392 1.00 92.44 192 TRP A N 1
ATOM 1507 C CA . TRP A 1 192 ? -9.306 5.076 -3.910 1.00 92.44 192 TRP A CA 1
ATOM 1508 C C . TRP A 1 192 ? -9.442 4.483 -2.498 1.00 92.44 192 TRP A C 1
ATOM 1510 O O . TRP A 1 192 ? -8.578 3.724 -2.090 1.00 92.44 192 TRP A O 1
ATOM 1520 N N . HIS A 1 193 ? -10.528 4.749 -1.763 1.00 94.50 193 HIS A N 1
ATOM 1521 C CA . HIS A 1 193 ? -10.807 4.122 -0.465 1.00 94.50 193 HIS A CA 1
ATOM 1522 C C . HIS A 1 193 ? -12.263 3.643 -0.386 1.00 94.50 193 HIS A C 1
ATOM 1524 O O . HIS A 1 193 ? -13.190 4.374 -0.730 1.00 94.50 193 HIS A O 1
ATOM 1530 N N . GLN A 1 194 ? -12.508 2.425 0.087 1.00 94.38 194 GLN A N 1
ATOM 1531 C CA . GLN A 1 194 ? -13.838 1.808 0.076 1.00 94.38 194 GLN A CA 1
ATOM 1532 C C . GLN A 1 194 ? -14.070 0.982 1.340 1.00 94.38 194 GLN A C 1
ATOM 1534 O O . GLN A 1 194 ? -13.163 0.308 1.805 1.00 94.38 194 GLN A O 1
ATOM 1539 N N . TRP A 1 195 ? -15.292 0.997 1.875 1.00 93.69 195 TRP A N 1
ATOM 1540 C CA . TRP A 1 195 ? -15.698 0.079 2.953 1.00 93.69 195 TRP A CA 1
ATOM 1541 C C . TRP A 1 195 ? -15.911 -1.355 2.449 1.00 93.69 195 TRP A C 1
ATOM 1543 O O . TRP A 1 195 ? -15.810 -2.313 3.202 1.00 93.69 195 TRP A O 1
ATOM 1553 N N . ALA A 1 196 ? -16.209 -1.510 1.157 1.00 86.00 196 ALA A N 1
ATOM 1554 C CA . ALA A 1 196 ? -16.429 -2.815 0.554 1.00 86.00 196 ALA A CA 1
ATOM 1555 C C . ALA A 1 196 ? -15.103 -3.572 0.383 1.00 86.00 196 ALA A C 1
ATOM 1557 O O . ALA A 1 196 ? -14.255 -3.178 -0.423 1.00 86.00 196 ALA A O 1
ATOM 1558 N N . LEU A 1 197 ? -14.968 -4.682 1.111 1.00 86.12 197 LEU A N 1
ATOM 1559 C CA . LEU A 1 197 ? -13.791 -5.553 1.094 1.00 86.12 197 LEU A CA 1
ATOM 1560 C C . LEU A 1 197 ? -13.936 -6.773 0.172 1.00 86.12 197 LEU A C 1
ATOM 1562 O O . LEU A 1 197 ? -12.954 -7.460 -0.098 1.00 86.12 197 LEU A O 1
ATOM 1566 N N . ASP A 1 198 ? -15.144 -7.037 -0.325 1.00 88.62 198 ASP A N 1
ATOM 1567 C CA . ASP A 1 198 ? -15.462 -8.196 -1.163 1.00 88.62 198 ASP A CA 1
ATOM 1568 C C . ASP A 1 198 ? -14.935 -8.014 -2.598 1.00 88.62 198 ASP A C 1
ATOM 1570 O O . ASP A 1 198 ? -15.664 -7.779 -3.561 1.00 88.62 198 ASP A O 1
ATOM 1574 N N . LYS A 1 199 ? -13.606 -7.991 -2.711 1.00 93.44 199 LYS A N 1
ATOM 1575 C CA . LYS A 1 199 ? -12.863 -7.818 -3.955 1.00 93.44 199 LYS A CA 1
ATOM 1576 C C . LYS A 1 199 ? -12.441 -9.189 -4.482 1.00 93.44 199 LYS A C 1
ATOM 1578 O O . LYS A 1 199 ? -11.763 -9.905 -3.746 1.00 93.44 199 LYS A O 1
ATOM 1583 N N . PRO A 1 200 ? -12.784 -9.555 -5.728 1.00 95.00 200 PRO A N 1
ATOM 1584 C CA . PRO A 1 200 ? -12.292 -10.771 -6.370 1.00 95.00 200 PRO A CA 1
ATOM 1585 C C . PRO A 1 200 ? -10.771 -10.893 -6.294 1.00 95.00 200 PRO A C 1
ATOM 1587 O O . PRO A 1 200 ? -10.076 -9.965 -6.712 1.00 95.00 200 PRO A O 1
ATOM 1590 N N . VAL A 1 201 ? -10.235 -12.022 -5.823 1.00 95.44 201 VAL A N 1
ATOM 1591 C CA . VAL A 1 201 ? -8.799 -12.311 -5.962 1.00 95.44 201 VAL A CA 1
ATOM 1592 C C . VAL A 1 201 ? -8.553 -12.858 -7.367 1.00 95.44 201 VAL A C 1
ATOM 1594 O O . VAL A 1 201 ? -9.132 -13.867 -7.759 1.00 95.44 201 VAL A O 1
ATOM 1597 N N . VAL A 1 202 ? -7.702 -12.176 -8.136 1.00 94.00 202 VAL A N 1
ATOM 1598 C CA . VAL A 1 202 ? -7.429 -12.501 -9.550 1.00 94.00 202 VAL A CA 1
ATOM 1599 C C . VAL A 1 202 ? -6.040 -13.086 -9.780 1.00 94.00 202 VAL A C 1
ATOM 1601 O O . VAL A 1 202 ? -5.800 -13.710 -10.808 1.00 94.00 202 VAL A O 1
ATOM 1604 N N . GLU A 1 203 ? -5.112 -12.887 -8.845 1.00 92.56 203 GLU A N 1
ATOM 1605 C CA . GLU A 1 203 ? -3.775 -13.478 -8.892 1.00 92.56 203 GLU A CA 1
ATOM 1606 C C . GLU A 1 203 ? -3.263 -13.680 -7.464 1.00 92.56 203 GLU A C 1
ATOM 1608 O O . GLU A 1 203 ? -3.432 -12.812 -6.604 1.00 92.56 203 GLU A O 1
ATOM 1613 N N . LEU A 1 204 ? -2.620 -14.821 -7.226 1.00 93.00 204 LEU A N 1
ATOM 1614 C CA . LEU A 1 204 ? -1.861 -15.096 -6.013 1.00 93.00 204 LEU A CA 1
ATOM 1615 C C . LEU A 1 204 ? -0.435 -15.452 -6.424 1.00 93.00 204 LEU A C 1
ATOM 1617 O O . LEU A 1 204 ? -0.214 -16.472 -7.072 1.00 93.00 204 LEU A O 1
ATOM 1621 N N . ARG A 1 205 ? 0.522 -14.595 -6.075 1.00 92.62 205 ARG A N 1
ATOM 1622 C CA . ARG A 1 205 ? 1.921 -14.759 -6.471 1.00 92.62 205 ARG A CA 1
ATOM 1623 C C . ARG A 1 205 ? 2.691 -15.644 -5.506 1.00 92.62 205 ARG A C 1
ATOM 1625 O O . ARG A 1 205 ? 2.409 -15.694 -4.301 1.00 92.62 205 ARG A O 1
ATOM 1632 N N . ASP A 1 206 ? 3.738 -16.261 -6.031 1.00 89.94 206 ASP A N 1
ATOM 1633 C CA . ASP A 1 206 ? 4.789 -16.835 -5.205 1.00 89.94 206 ASP A CA 1
ATOM 1634 C C . ASP A 1 206 ? 5.550 -15.741 -4.441 1.00 89.94 206 ASP A C 1
ATOM 1636 O O . ASP A 1 206 ? 5.587 -14.580 -4.872 1.00 89.94 206 ASP A O 1
ATOM 1640 N N . PRO A 1 207 ? 6.151 -16.078 -3.287 1.00 88.81 207 PRO A N 1
ATOM 1641 C CA . PRO A 1 207 ? 7.027 -15.159 -2.576 1.00 88.81 207 PRO A CA 1
ATOM 1642 C C . PRO A 1 207 ? 8.109 -14.586 -3.498 1.00 88.81 207 PRO A C 1
ATOM 1644 O O . PRO A 1 207 ? 8.713 -15.306 -4.289 1.00 88.81 207 PRO A O 1
ATOM 1647 N N . ASN A 1 208 ? 8.380 -13.287 -3.358 1.00 88.56 208 ASN A N 1
ATOM 1648 C CA . ASN A 1 208 ? 9.385 -12.549 -4.130 1.00 88.56 208 ASN A CA 1
ATOM 1649 C C . ASN A 1 208 ? 9.122 -12.447 -5.646 1.00 88.56 208 ASN A C 1
ATOM 1651 O O . ASN A 1 208 ? 10.036 -12.130 -6.408 1.00 88.56 208 ASN A O 1
ATOM 1655 N N . SER A 1 209 ? 7.890 -12.673 -6.103 1.00 90.69 209 SER A N 1
ATOM 1656 C CA . SER A 1 209 ? 7.516 -12.449 -7.500 1.00 90.69 209 SER A CA 1
ATOM 1657 C C . SER A 1 209 ? 6.958 -11.037 -7.727 1.00 90.69 209 SER A C 1
ATOM 1659 O O . SER A 1 209 ? 6.072 -10.579 -7.004 1.00 90.69 209 SER A O 1
ATOM 1661 N N . LEU A 1 210 ? 7.412 -10.359 -8.785 1.00 86.75 210 LEU A N 1
ATOM 1662 C CA . LEU A 1 210 ? 6.808 -9.120 -9.296 1.00 86.75 210 LEU A CA 1
ATOM 1663 C C . LEU A 1 210 ? 5.613 -9.393 -10.228 1.00 86.75 210 LEU A C 1
ATOM 1665 O O . LEU A 1 210 ? 4.989 -8.456 -10.732 1.00 86.75 210 LEU A O 1
ATOM 1669 N N . GLY A 1 211 ? 5.266 -10.667 -10.428 1.00 86.31 211 GLY A N 1
ATOM 1670 C CA . GLY A 1 211 ? 4.293 -11.113 -11.415 1.00 86.31 211 GLY A CA 1
ATOM 1671 C C . GLY A 1 211 ? 4.888 -11.197 -12.827 1.00 86.31 211 GLY A C 1
ATOM 1672 O O . GLY A 1 211 ? 6.105 -11.075 -13.008 1.00 86.31 211 GLY A O 1
ATOM 1673 N N . PRO A 1 212 ? 4.044 -11.425 -13.845 1.00 87.06 212 PRO A N 1
ATOM 1674 C CA . PRO A 1 212 ? 4.489 -11.530 -15.229 1.00 87.06 212 PRO A CA 1
ATOM 1675 C C . PRO A 1 212 ? 5.210 -10.263 -15.700 1.00 87.06 212 PRO A C 1
ATOM 1677 O O . PRO A 1 212 ? 4.751 -9.149 -15.444 1.00 87.06 212 PRO A O 1
ATOM 1680 N N . CYS A 1 213 ? 6.321 -10.436 -16.414 1.00 86.88 213 CYS A N 1
ATOM 1681 C CA . CYS A 1 213 ? 7.009 -9.331 -17.067 1.00 86.88 213 CYS A CA 1
ATOM 1682 C C . CYS A 1 213 ? 6.095 -8.711 -18.139 1.00 86.88 213 CYS A C 1
ATOM 1684 O O . CYS A 1 213 ? 5.570 -9.460 -18.975 1.00 86.88 213 CYS A O 1
ATOM 1686 N N . PRO A 1 214 ? 5.874 -7.382 -18.112 1.00 85.56 214 PRO A N 1
ATOM 1687 C CA . PRO A 1 214 ? 5.019 -6.710 -19.077 1.00 85.56 214 PRO A CA 1
ATOM 1688 C C . PRO A 1 214 ? 5.679 -6.668 -20.463 1.00 85.56 214 PRO A C 1
ATOM 1690 O O . PRO A 1 214 ? 6.800 -7.144 -20.679 1.00 85.56 214 PRO A O 1
ATOM 1693 N N . ASP A 1 215 ? 4.975 -6.102 -21.439 1.00 83.56 215 ASP A N 1
ATOM 1694 C CA . ASP A 1 215 ? 5.554 -5.890 -22.762 1.00 83.56 215 ASP A CA 1
ATOM 1695 C C . ASP A 1 215 ? 6.674 -4.855 -22.730 1.00 83.56 215 ASP A C 1
ATOM 1697 O O . ASP A 1 215 ? 6.644 -3.924 -21.935 1.00 83.56 215 ASP A O 1
ATOM 1701 N N . TYR A 1 216 ? 7.651 -4.975 -23.636 1.00 84.06 216 TYR A N 1
ATOM 1702 C CA . TYR A 1 216 ? 8.858 -4.133 -23.641 1.00 84.06 216 TYR A CA 1
ATOM 1703 C C . TYR A 1 216 ? 8.584 -2.621 -23.631 1.00 84.06 216 TYR A C 1
ATOM 1705 O O . TYR A 1 216 ? 9.417 -1.859 -23.159 1.00 84.06 216 TYR A O 1
ATOM 1713 N N . ARG A 1 217 ? 7.425 -2.177 -24.133 1.00 83.44 217 ARG A N 1
ATOM 1714 C CA . ARG A 1 217 ? 7.011 -0.761 -24.119 1.00 83.44 217 ARG A CA 1
ATOM 1715 C C . ARG A 1 217 ? 6.570 -0.260 -22.741 1.00 83.44 217 ARG A C 1
ATOM 1717 O O . ARG A 1 217 ? 6.525 0.942 -22.525 1.00 83.44 217 ARG A O 1
ATOM 1724 N N . GLU A 1 218 ? 6.212 -1.178 -21.856 1.00 77.81 218 GLU A N 1
ATOM 1725 C CA . GLU A 1 218 ? 5.735 -0.944 -20.491 1.00 77.81 218 GLU A CA 1
ATOM 1726 C C . GLU A 1 218 ? 6.776 -1.384 -19.447 1.00 77.81 218 GLU A C 1
ATOM 1728 O O . GLU A 1 218 ? 6.556 -1.261 -18.242 1.00 77.81 218 GLU A O 1
ATOM 1733 N N . VAL A 1 219 ? 7.910 -1.927 -19.902 1.00 80.75 219 VAL A N 1
ATOM 1734 C CA . VAL A 1 219 ? 9.032 -2.288 -19.043 1.00 80.75 219 VAL A CA 1
ATOM 1735 C C . VAL A 1 219 ? 9.721 -1.004 -18.593 1.00 80.75 219 VAL A C 1
ATOM 1737 O O . VAL A 1 219 ? 10.527 -0.424 -19.314 1.00 80.75 219 VAL A O 1
ATOM 1740 N N . ASP A 1 220 ? 9.408 -0.595 -17.370 1.00 78.19 220 ASP A N 1
ATOM 1741 C CA . ASP A 1 220 ? 10.208 0.345 -16.593 1.00 78.19 220 ASP A CA 1
ATOM 1742 C C . ASP A 1 220 ? 10.968 -0.434 -15.512 1.00 78.19 220 ASP A C 1
ATOM 1744 O O . ASP A 1 220 ? 10.368 -1.210 -14.750 1.00 78.19 220 ASP A O 1
ATOM 1748 N N . VAL A 1 221 ? 12.297 -0.313 -15.499 1.00 78.56 221 VAL A N 1
ATOM 1749 C CA . VAL A 1 221 ? 13.155 -1.034 -14.552 1.00 78.56 221 VAL A CA 1
ATOM 1750 C C . VAL A 1 221 ? 14.214 -0.107 -13.984 1.00 78.56 221 VAL A C 1
ATOM 1752 O O . VAL A 1 221 ? 15.242 0.149 -14.612 1.00 78.56 221 VAL A O 1
ATOM 1755 N N . SER A 1 222 ? 13.993 0.342 -12.750 1.00 82.69 222 SER A N 1
ATOM 1756 C CA . SER A 1 222 ? 15.042 0.983 -11.969 1.00 82.69 222 SER A CA 1
ATOM 1757 C C . SER A 1 222 ? 16.163 0.001 -11.618 1.00 82.69 222 SER A C 1
ATOM 1759 O O . SER A 1 222 ? 16.013 -1.227 -11.651 1.00 82.69 222 SER A O 1
ATOM 1761 N N . LEU A 1 223 ? 17.296 0.550 -11.180 1.00 83.31 223 LEU A N 1
ATOM 1762 C CA . LEU A 1 223 ? 18.404 -0.239 -10.644 1.00 83.31 223 LEU A CA 1
ATOM 1763 C C . LEU A 1 223 ? 17.975 -1.104 -9.446 1.00 83.31 223 LEU A C 1
ATOM 1765 O O . LEU A 1 223 ? 18.428 -2.238 -9.304 1.00 83.31 223 LEU A O 1
ATOM 1769 N N . ALA A 1 224 ? 17.079 -0.588 -8.604 1.00 81.50 224 ALA A N 1
ATOM 1770 C CA . ALA A 1 224 ? 16.544 -1.312 -7.460 1.00 81.50 224 ALA A CA 1
ATOM 1771 C C . ALA A 1 224 ? 15.726 -2.532 -7.889 1.00 81.50 224 ALA A C 1
ATOM 1773 O O . ALA A 1 224 ? 15.930 -3.637 -7.381 1.00 81.50 224 ALA A O 1
ATOM 1774 N N . LYS A 1 225 ? 14.846 -2.343 -8.875 1.00 85.44 225 LYS A N 1
ATOM 1775 C CA . LYS A 1 225 ? 14.028 -3.412 -9.444 1.00 85.44 225 LYS A CA 1
ATOM 1776 C C . LYS A 1 225 ? 14.883 -4.458 -10.160 1.00 85.44 225 LYS A C 1
ATOM 1778 O O . LYS A 1 225 ? 14.650 -5.649 -9.972 1.00 85.44 225 LYS A O 1
ATOM 1783 N N . LEU A 1 226 ? 15.927 -4.051 -10.889 1.00 87.81 226 LEU A N 1
ATOM 1784 C CA . LEU A 1 226 ? 16.913 -4.981 -11.459 1.00 87.81 226 LEU A CA 1
ATOM 1785 C C . LEU A 1 226 ? 17.637 -5.784 -10.373 1.00 87.81 226 LEU A C 1
ATOM 1787 O O . LEU A 1 226 ? 17.757 -7.005 -10.490 1.00 87.81 226 LEU A O 1
ATOM 1791 N N . ALA A 1 227 ? 18.092 -5.129 -9.301 1.00 86.75 227 ALA A N 1
ATOM 1792 C CA . ALA A 1 227 ? 18.758 -5.804 -8.191 1.00 86.75 227 ALA A CA 1
ATOM 1793 C C . ALA A 1 227 ? 17.831 -6.818 -7.500 1.00 86.75 227 ALA A C 1
ATOM 1795 O O . ALA A 1 227 ? 18.272 -7.915 -7.157 1.00 86.75 227 ALA A O 1
ATOM 1796 N N . PHE A 1 228 ? 16.548 -6.484 -7.334 1.00 86.75 228 PHE A N 1
ATOM 1797 C CA . PHE A 1 228 ? 15.531 -7.408 -6.833 1.00 86.75 228 PHE A CA 1
ATOM 1798 C C . PHE A 1 228 ? 15.359 -8.615 -7.764 1.00 86.75 228 PHE A C 1
ATOM 1800 O O . PHE A 1 228 ? 15.506 -9.755 -7.328 1.00 86.75 228 PHE A O 1
ATOM 1807 N N . LEU A 1 229 ? 15.113 -8.373 -9.054 1.00 89.25 229 LEU A N 1
ATOM 1808 C CA . LEU A 1 229 ? 14.900 -9.423 -10.054 1.00 89.25 229 LEU A CA 1
ATOM 1809 C C . LEU A 1 229 ? 16.101 -10.366 -10.170 1.00 89.25 229 LEU A C 1
ATOM 1811 O O . LEU A 1 229 ? 15.919 -11.569 -10.318 1.00 89.25 229 LEU A O 1
ATOM 1815 N N . THR A 1 230 ? 17.316 -9.835 -10.032 1.00 87.62 230 THR A N 1
ATOM 1816 C CA . THR A 1 230 ? 18.550 -10.631 -10.074 1.00 87.62 230 THR A CA 1
ATOM 1817 C C . THR A 1 230 ? 18.685 -11.550 -8.857 1.00 87.62 230 THR A C 1
ATOM 1819 O O . THR A 1 230 ? 19.158 -12.674 -8.981 1.00 87.62 230 THR A O 1
ATOM 1822 N N . ARG A 1 231 ? 18.256 -11.107 -7.667 1.00 89.25 231 ARG A N 1
ATOM 1823 C CA . ARG A 1 231 ? 18.283 -11.930 -6.441 1.00 89.25 231 ARG A CA 1
ATOM 1824 C C . ARG A 1 231 ? 17.165 -12.971 -6.389 1.00 89.25 231 ARG A C 1
ATOM 1826 O O . ARG A 1 231 ? 17.273 -13.938 -5.641 1.00 89.25 231 ARG A O 1
ATOM 1833 N N . HIS A 1 232 ? 16.095 -12.759 -7.150 1.00 89.56 232 HIS A N 1
ATOM 1834 C CA . HIS A 1 232 ? 14.874 -13.561 -7.108 1.00 89.56 232 HIS A CA 1
ATOM 1835 C C . HIS A 1 232 ? 14.483 -14.082 -8.496 1.00 89.56 232 HIS A C 1
ATOM 1837 O O . HIS A 1 232 ? 13.300 -14.133 -8.833 1.00 89.56 232 HIS A O 1
ATOM 1843 N N . GLU A 1 233 ? 15.464 -14.469 -9.314 1.00 89.69 233 GLU A N 1
ATOM 1844 C CA . GLU A 1 233 ? 15.234 -14.870 -10.708 1.00 89.69 233 GLU A CA 1
ATOM 1845 C C . GLU A 1 233 ? 14.273 -16.060 -10.842 1.00 89.69 233 GLU A C 1
ATOM 1847 O O . GLU A 1 233 ? 13.435 -16.087 -11.743 1.00 89.69 233 GLU A O 1
ATOM 1852 N N . GLU A 1 234 ? 14.342 -17.016 -9.911 1.00 89.44 234 GLU A N 1
ATOM 1853 C CA . GLU A 1 234 ? 13.511 -18.223 -9.920 1.00 89.44 234 GLU A CA 1
ATOM 1854 C C . GLU A 1 234 ? 12.029 -17.896 -9.702 1.00 89.44 234 GLU A C 1
ATOM 1856 O O . GLU A 1 234 ? 11.167 -18.500 -10.335 1.00 89.44 234 GLU A O 1
ATOM 1861 N N . ALA A 1 235 ? 11.732 -16.884 -8.879 1.00 90.38 235 ALA A N 1
ATOM 1862 C CA . ALA A 1 235 ? 10.376 -16.378 -8.655 1.00 90.38 235 ALA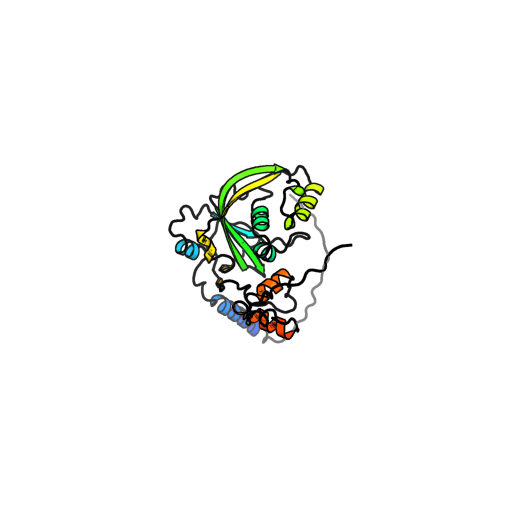 A CA 1
ATOM 1863 C C . ALA A 1 235 ? 9.884 -15.454 -9.790 1.00 90.38 235 ALA A C 1
ATOM 1865 O O . ALA A 1 235 ? 8.720 -15.038 -9.808 1.00 90.38 235 ALA A O 1
ATOM 1866 N N . ASN A 1 236 ? 10.763 -15.106 -10.740 1.00 92.00 236 ASN A N 1
ATOM 1867 C CA . ASN A 1 236 ? 10.505 -14.147 -11.814 1.00 92.00 236 ASN A CA 1
ATOM 1868 C C . ASN A 1 236 ? 10.986 -14.655 -13.194 1.00 92.00 236 ASN A C 1
ATOM 1870 O O . ASN A 1 236 ? 11.683 -13.926 -13.908 1.00 92.00 236 ASN A O 1
ATOM 1874 N N . PRO A 1 237 ? 10.589 -15.867 -13.635 1.00 91.50 237 PRO A N 1
ATOM 1875 C CA . PRO A 1 237 ? 11.134 -16.486 -14.847 1.00 91.50 237 PRO A CA 1
ATOM 1876 C C . PRO A 1 237 ? 10.859 -15.658 -16.108 1.00 91.50 237 PRO A C 1
ATOM 1878 O O . PRO A 1 237 ? 11.758 -15.431 -16.910 1.00 91.50 237 PRO A O 1
ATOM 1881 N N . SER A 1 238 ? 9.649 -15.103 -16.247 1.00 91.44 238 SER A N 1
ATOM 1882 C CA . SER A 1 238 ? 9.306 -14.256 -17.401 1.00 91.44 238 SER A CA 1
ATOM 1883 C C . SER A 1 238 ? 10.127 -12.960 -17.480 1.00 91.44 238 SER A C 1
ATOM 1885 O O . SER A 1 238 ? 10.390 -12.473 -18.580 1.00 91.44 238 SER A O 1
ATOM 1887 N N . TRP A 1 239 ? 10.554 -12.406 -16.338 1.00 92.25 239 TRP A N 1
ATOM 1888 C CA . TRP A 1 239 ? 11.453 -11.251 -16.296 1.00 92.25 239 TRP A CA 1
ATOM 1889 C C . TRP A 1 239 ? 12.863 -11.645 -16.714 1.00 92.25 239 TRP A C 1
ATOM 1891 O O . TRP A 1 239 ? 13.430 -10.989 -17.584 1.00 92.25 239 TRP A O 1
ATOM 1901 N N . ARG A 1 240 ? 13.402 -12.734 -16.152 1.00 91.12 240 ARG A N 1
ATOM 1902 C CA . ARG A 1 240 ? 14.718 -13.271 -16.524 1.00 91.12 240 ARG A CA 1
ATOM 1903 C C . ARG A 1 240 ? 14.807 -13.509 -18.028 1.00 91.12 240 ARG A C 1
ATOM 1905 O O . ARG A 1 240 ? 15.747 -13.032 -18.662 1.00 91.12 240 ARG A O 1
ATOM 1912 N N . ASP A 1 241 ? 13.824 -14.200 -18.596 1.00 90.31 241 ASP A N 1
ATOM 1913 C CA . ASP A 1 241 ? 13.837 -14.592 -20.005 1.00 90.31 241 ASP A CA 1
ATOM 1914 C C . ASP A 1 241 ? 13.777 -13.355 -20.926 1.00 90.31 241 ASP A C 1
ATOM 1916 O O . ASP A 1 241 ? 14.567 -13.235 -21.865 1.00 90.31 241 ASP A O 1
ATOM 1920 N N . ARG A 1 242 ? 12.907 -12.377 -20.622 1.00 90.00 242 ARG A N 1
ATOM 1921 C CA . ARG A 1 242 ? 12.771 -11.147 -21.428 1.00 90.00 242 ARG A CA 1
ATOM 1922 C C . ARG A 1 242 ? 13.953 -10.190 -21.294 1.00 90.00 242 ARG A C 1
ATOM 1924 O O . ARG A 1 242 ? 14.347 -9.600 -22.300 1.00 90.00 242 ARG A O 1
ATOM 1931 N N . LEU A 1 243 ? 14.504 -10.017 -20.092 1.00 88.25 243 LEU A N 1
ATOM 1932 C CA . LEU A 1 243 ? 15.666 -9.149 -19.864 1.00 88.25 243 LEU A CA 1
ATOM 1933 C C . LEU A 1 243 ? 16.932 -9.743 -20.497 1.00 88.25 243 LEU A C 1
ATOM 1935 O O . LEU A 1 243 ? 17.689 -9.021 -21.148 1.00 88.25 243 LEU A O 1
ATOM 1939 N N . SER A 1 244 ? 17.101 -11.067 -20.416 1.00 85.88 244 SER A N 1
ATOM 1940 C CA . SER A 1 244 ? 18.217 -11.764 -21.069 1.00 85.88 244 SER A CA 1
ATOM 1941 C C . SER A 1 244 ? 18.170 -11.618 -22.593 1.00 85.88 244 SER A C 1
ATOM 1943 O O . SER A 1 244 ? 19.210 -11.447 -23.224 1.00 85.88 244 SER A O 1
ATOM 1945 N N . ALA A 1 245 ? 16.972 -11.612 -23.191 1.00 86.19 245 ALA A N 1
ATOM 1946 C CA . ALA A 1 245 ? 16.800 -11.445 -24.636 1.00 86.19 245 ALA A CA 1
ATOM 1947 C C . ALA A 1 245 ? 17.257 -10.072 -25.169 1.00 86.19 245 ALA A C 1
ATOM 1949 O O . ALA A 1 245 ? 17.596 -9.962 -26.345 1.00 86.19 245 ALA A O 1
ATOM 1950 N N . VAL A 1 246 ? 17.298 -9.036 -24.323 1.00 83.12 246 VAL A N 1
ATOM 1951 C CA . VAL A 1 246 ? 17.780 -7.687 -24.684 1.00 83.12 246 VAL A CA 1
ATOM 1952 C C . VAL A 1 246 ? 19.190 -7.400 -24.165 1.00 83.12 246 VAL A C 1
ATOM 1954 O O . VAL A 1 246 ? 19.635 -6.255 -24.167 1.00 83.12 246 VAL A O 1
ATOM 1957 N N . GLY A 1 247 ? 19.913 -8.437 -23.732 1.00 74.06 247 GLY A N 1
ATOM 1958 C CA . GLY A 1 247 ? 21.303 -8.316 -23.307 1.00 74.06 247 GLY A CA 1
ATOM 1959 C C . GLY A 1 247 ? 21.489 -7.663 -21.939 1.00 74.06 247 GLY A C 1
ATOM 1960 O O . GLY A 1 247 ? 22.594 -7.215 -21.654 1.00 74.06 247 GLY A O 1
ATOM 1961 N N . ILE A 1 248 ? 20.451 -7.618 -21.094 1.00 69.00 248 ILE A N 1
ATOM 1962 C CA . ILE A 1 248 ? 20.595 -7.352 -19.657 1.00 69.00 248 ILE A CA 1
ATOM 1963 C C . ILE A 1 248 ? 20.837 -8.720 -19.015 1.00 69.00 248 ILE A C 1
ATOM 1965 O O . ILE A 1 248 ? 19.881 -9.485 -18.848 1.00 69.00 248 ILE A O 1
ATOM 1969 N N . PRO A 1 249 ? 22.092 -9.096 -18.709 1.00 58.25 249 PRO A N 1
ATOM 1970 C CA . PRO A 1 249 ? 22.356 -10.411 -18.161 1.00 58.25 249 PRO A CA 1
ATOM 1971 C C . PRO A 1 249 ? 21.674 -10.498 -16.795 1.00 58.25 249 PRO A C 1
ATOM 1973 O O . PRO A 1 249 ? 21.883 -9.628 -15.951 1.00 58.25 249 PRO A O 1
ATOM 1976 N N . ALA A 1 250 ? 20.939 -11.579 -16.531 1.00 52.59 250 ALA A N 1
ATOM 1977 C CA . ALA A 1 250 ? 20.494 -11.958 -15.184 1.00 52.59 250 ALA A CA 1
ATOM 1978 C C . ALA A 1 250 ? 21.679 -12.361 -14.263 1.00 52.59 250 ALA A C 1
ATOM 1980 O O . ALA A 1 250 ? 21.569 -13.219 -13.393 1.00 52.59 250 ALA A O 1
ATOM 1981 N N . ALA A 1 251 ? 22.864 -11.785 -14.474 1.00 45.59 251 ALA A N 1
ATOM 1982 C CA . ALA A 1 251 ? 24.124 -12.250 -13.923 1.00 45.59 251 ALA A CA 1
ATOM 1983 C C . ALA A 1 251 ? 24.587 -11.376 -12.749 1.00 45.59 251 ALA A C 1
ATOM 1985 O O . ALA A 1 251 ? 25.437 -10.503 -12.893 1.00 45.59 251 ALA A O 1
ATOM 1986 N N . LEU A 1 252 ? 24.095 -11.705 -11.555 1.00 40.94 252 LEU A N 1
ATOM 1987 C CA . LEU A 1 252 ? 24.962 -11.834 -10.371 1.00 40.94 252 LEU A CA 1
ATOM 1988 C C . LEU A 1 252 ? 24.949 -13.275 -9.811 1.00 40.94 252 LEU A C 1
ATOM 1990 O O . LEU A 1 252 ? 25.501 -13.535 -8.746 1.00 40.94 252 LEU A O 1
ATOM 1994 N N . GLY A 1 253 ? 24.374 -14.237 -10.546 1.00 38.25 253 GLY A N 1
ATOM 1995 C CA . GLY A 1 253 ? 24.263 -15.642 -10.138 1.00 38.25 253 GLY A CA 1
ATOM 1996 C C . GLY A 1 253 ? 25.521 -16.510 -10.306 1.00 38.25 253 GLY A C 1
ATOM 1997 O O . GLY A 1 253 ? 25.517 -17.654 -9.856 1.00 38.25 253 GLY A O 1
ATOM 1998 N N . THR A 1 254 ? 26.612 -16.019 -10.908 1.00 41.31 254 THR A N 1
ATOM 1999 C CA . THR A 1 254 ? 27.807 -16.847 -11.201 1.00 41.31 254 THR A CA 1
ATOM 2000 C C . THR A 1 254 ? 29.051 -16.566 -10.353 1.00 41.31 254 THR A C 1
ATOM 2002 O O . THR A 1 254 ? 30.082 -17.179 -10.606 1.00 41.31 254 THR A O 1
ATOM 2005 N N . HIS A 1 255 ? 28.977 -15.754 -9.291 1.00 38.03 255 HIS A N 1
ATOM 2006 C CA . HIS A 1 255 ? 30.106 -15.607 -8.348 1.00 38.03 255 HIS A CA 1
ATOM 2007 C C . HIS A 1 255 ? 29.818 -15.986 -6.886 1.00 38.03 255 HIS A C 1
ATOM 2009 O O . HIS A 1 255 ? 30.718 -15.902 -6.058 1.00 38.03 255 HIS A O 1
ATOM 2015 N N . ALA A 1 256 ? 28.627 -16.500 -6.557 1.00 34.38 256 ALA A N 1
ATOM 2016 C CA . ALA A 1 256 ? 28.296 -16.922 -5.187 1.00 34.38 256 ALA A CA 1
ATOM 2017 C C . ALA A 1 256 ? 28.270 -18.453 -4.963 1.00 34.38 256 ALA A C 1
ATOM 2019 O O . ALA A 1 256 ? 27.797 -18.907 -3.926 1.00 34.38 256 ALA A O 1
ATOM 2020 N N . ARG A 1 257 ? 28.782 -19.266 -5.904 1.00 33.78 257 ARG A N 1
ATOM 2021 C CA . ARG A 1 257 ? 28.937 -20.732 -5.737 1.00 33.78 257 ARG A CA 1
ATOM 2022 C C . ARG A 1 257 ? 30.389 -21.223 -5.646 1.00 33.78 257 ARG A C 1
ATOM 2024 O O . ARG A 1 257 ? 30.654 -22.393 -5.891 1.00 33.78 257 ARG A O 1
ATOM 2031 N N . SER A 1 258 ? 31.321 -20.372 -5.226 1.00 35.38 258 SER A N 1
ATOM 2032 C CA . SER A 1 258 ? 32.592 -20.850 -4.665 1.00 35.38 258 SER A CA 1
ATOM 2033 C C . SER A 1 258 ? 33.014 -19.980 -3.482 1.00 35.38 258 SER A C 1
ATOM 2035 O O . SER A 1 258 ? 33.910 -19.147 -3.578 1.00 35.38 258 SER A O 1
ATOM 2037 N N . ALA A 1 259 ? 32.353 -20.174 -2.344 1.00 34.88 259 ALA A N 1
ATOM 2038 C CA . ALA A 1 259 ? 32.945 -19.838 -1.056 1.00 34.88 259 ALA A CA 1
ATOM 2039 C C . ALA A 1 259 ? 33.672 -21.075 -0.504 1.00 34.88 259 ALA A C 1
ATOM 2041 O O . ALA A 1 259 ? 33.372 -21.534 0.588 1.00 34.88 259 ALA A O 1
ATOM 2042 N N . ASP A 1 260 ? 34.626 -21.601 -1.275 1.00 35.44 260 ASP A N 1
ATOM 2043 C CA . ASP A 1 260 ? 35.794 -22.263 -0.698 1.00 35.44 260 ASP A CA 1
ATOM 2044 C C . ASP A 1 260 ? 36.884 -21.194 -0.642 1.00 35.44 260 ASP A C 1
ATOM 2046 O O . ASP A 1 260 ? 37.584 -20.918 -1.615 1.00 35.44 260 ASP A O 1
ATOM 2050 N N . HIS A 1 261 ? 36.969 -20.509 0.495 1.00 35.00 261 HIS A N 1
ATOM 2051 C CA . HIS A 1 261 ? 38.154 -19.736 0.838 1.00 35.00 261 HIS A CA 1
ATOM 2052 C C . HIS A 1 261 ? 39.198 -20.712 1.393 1.00 35.00 261 HIS A C 1
ATOM 2054 O O . HIS A 1 261 ? 38.966 -21.275 2.466 1.00 35.00 261 HIS A O 1
ATOM 2060 N N . PRO A 1 262 ? 40.363 -20.910 0.749 1.00 33.31 262 PRO A N 1
ATOM 2061 C CA . PRO A 1 262 ? 41.511 -21.397 1.486 1.00 33.31 262 PRO A CA 1
ATOM 2062 C C . PRO A 1 262 ? 41.947 -20.281 2.440 1.00 33.31 262 PRO A C 1
ATOM 2064 O O . PRO A 1 262 ? 42.078 -19.118 2.055 1.00 33.31 262 PRO A O 1
ATOM 2067 N N . ALA A 1 263 ? 42.127 -20.646 3.706 1.00 34.62 263 ALA A N 1
ATOM 2068 C CA . ALA A 1 263 ? 42.667 -19.777 4.734 1.00 34.62 263 ALA A CA 1
ATOM 2069 C C . ALA A 1 263 ? 43.948 -19.083 4.241 1.00 34.62 263 ALA A C 1
ATOM 2071 O O . ALA A 1 263 ? 44.866 -19.736 3.747 1.00 34.62 263 ALA A O 1
ATOM 2072 N N . ILE A 1 264 ? 44.017 -17.763 4.409 1.00 36.56 264 ILE A N 1
ATOM 2073 C CA . ILE A 1 264 ? 45.267 -17.011 4.285 1.00 36.56 264 ILE A CA 1
ATOM 2074 C C . ILE A 1 264 ? 46.165 -17.457 5.451 1.00 36.56 264 ILE A C 1
ATOM 2076 O O . ILE A 1 264 ? 45.769 -17.264 6.605 1.00 36.56 264 ILE A O 1
ATOM 2080 N N . PRO A 1 265 ? 47.349 -18.052 5.218 1.00 32.75 265 PRO A N 1
ATOM 2081 C CA . PRO A 1 265 ? 48.249 -18.370 6.310 1.00 32.75 265 PRO A CA 1
ATOM 2082 C C . PRO A 1 265 ? 48.950 -17.090 6.774 1.00 32.75 265 PRO A C 1
ATOM 2084 O O . PRO A 1 265 ? 49.622 -16.403 6.004 1.00 32.75 265 PRO A O 1
ATOM 2087 N N . LEU A 1 266 ? 48.804 -16.786 8.062 1.00 33.22 266 LEU A N 1
ATOM 2088 C CA . LEU A 1 266 ? 49.696 -15.879 8.776 1.00 33.22 266 LEU A CA 1
ATOM 2089 C C . LEU A 1 266 ? 51.090 -16.522 8.808 1.00 33.22 266 LEU A C 1
ATOM 2091 O O . LEU A 1 266 ? 51.287 -17.523 9.497 1.00 33.22 266 LEU A O 1
ATOM 2095 N N . SER A 1 267 ? 52.049 -15.963 8.069 1.00 32.16 267 SER A N 1
ATOM 2096 C CA . SER A 1 267 ? 53.462 -16.329 8.223 1.00 32.16 267 SER A CA 1
ATOM 2097 C C . SER A 1 267 ? 54.129 -15.498 9.332 1.00 32.16 267 SER A C 1
ATOM 2099 O O . SER A 1 267 ? 53.846 -14.302 9.446 1.00 32.16 267 SER A O 1
ATOM 2101 N N . PRO A 1 268 ? 55.008 -16.112 10.149 1.00 36.12 268 PRO A N 1
ATOM 2102 C CA . PRO A 1 268 ? 55.644 -15.499 11.316 1.00 36.12 268 PRO A CA 1
ATOM 2103 C C . PRO A 1 268 ? 56.890 -14.664 10.953 1.00 36.12 268 PRO A C 1
ATOM 2105 O O . PRO A 1 268 ? 57.459 -14.825 9.876 1.00 36.12 268 PRO A O 1
ATOM 2108 N N . GLY A 1 269 ? 57.300 -13.776 11.877 1.00 31.53 269 GLY A N 1
ATOM 2109 C CA . GLY A 1 269 ? 58.471 -12.875 11.792 1.00 31.53 269 GLY A CA 1
ATOM 2110 C C . GLY A 1 269 ? 59.802 -13.574 11.470 1.00 31.53 269 GLY A C 1
ATOM 2111 O O . GLY A 1 269 ? 59.901 -14.793 11.538 1.00 31.53 269 GLY A O 1
ATOM 2112 N N . LEU A 1 270 ? 60.880 -12.902 11.059 1.00 32.28 270 LEU A N 1
ATOM 2113 C CA . LEU A 1 270 ? 61.695 -11.802 11.634 1.00 32.28 270 LEU A CA 1
ATOM 2114 C C . LEU A 1 270 ? 62.838 -11.524 10.585 1.00 32.28 270 LEU A C 1
ATOM 2116 O O . LEU A 1 270 ? 62.894 -12.298 9.627 1.00 32.28 270 LEU A O 1
ATOM 2120 N N . PRO A 1 271 ? 63.779 -10.540 10.690 1.00 36.47 271 PRO A N 1
ATOM 2121 C CA . PRO A 1 271 ? 64.343 -9.990 11.925 1.00 36.47 271 PRO A CA 1
ATOM 2122 C C . PRO A 1 271 ? 64.629 -8.476 11.994 1.00 36.47 271 PRO A C 1
ATOM 2124 O O . PRO A 1 271 ? 64.706 -7.735 11.019 1.00 36.47 271 PRO A O 1
ATOM 2127 N N . THR A 1 272 ? 64.848 -8.081 13.245 1.00 34.78 272 THR A N 1
ATOM 2128 C CA . THR A 1 272 ? 65.532 -6.903 13.778 1.00 34.78 272 THR A CA 1
ATOM 2129 C C . THR A 1 272 ? 66.817 -6.523 13.029 1.00 34.78 272 THR A C 1
ATOM 2131 O O . THR A 1 272 ? 67.712 -7.352 12.882 1.00 34.78 272 THR A O 1
ATOM 2134 N N . ILE A 1 273 ? 66.971 -5.235 12.698 1.00 31.33 273 ILE A N 1
ATOM 2135 C CA . ILE A 1 273 ? 68.277 -4.568 12.565 1.00 31.33 273 ILE A CA 1
ATOM 2136 C C . ILE A 1 273 ? 68.286 -3.350 13.493 1.00 31.33 273 ILE A C 1
ATOM 2138 O O . ILE A 1 273 ? 67.330 -2.579 13.552 1.00 31.33 273 ILE A O 1
ATOM 2142 N N . ALA A 1 274 ? 69.364 -3.258 14.269 1.00 28.77 274 ALA A N 1
ATOM 2143 C CA . ALA A 1 274 ? 69.581 -2.328 15.363 1.00 28.77 274 ALA A CA 1
ATOM 2144 C C . ALA A 1 274 ? 70.106 -0.947 14.921 1.00 28.77 274 ALA A C 1
ATOM 2146 O O . ALA A 1 274 ? 70.690 -0.790 13.853 1.00 28.77 274 ALA A O 1
ATOM 2147 N N . MET A 1 275 ? 69.901 0.004 15.837 1.00 29.83 275 MET A N 1
ATOM 2148 C CA . MET A 1 275 ? 70.416 1.375 15.977 1.00 29.83 275 MET A CA 1
ATOM 2149 C C . MET A 1 275 ? 71.656 1.781 15.159 1.00 29.83 275 MET A C 1
ATOM 2151 O O . MET A 1 275 ? 72.719 1.170 15.279 1.00 29.83 275 MET A O 1
ATOM 2155 N N . ARG A 1 276 ? 71.565 2.966 14.543 1.00 34.09 276 ARG A N 1
ATOM 2156 C CA . ARG A 1 276 ? 72.297 4.170 14.976 1.00 34.09 276 ARG A CA 1
ATOM 2157 C C . ARG A 1 276 ? 71.447 5.412 14.746 1.00 34.09 276 ARG A C 1
ATOM 2159 O O . ARG A 1 276 ? 70.683 5.404 13.759 1.00 34.09 276 ARG A O 1
#

Foldseek 3Di:
DDDDDDDDDDDDDDDDDDDDDPPPVVVVVVVVVVVVVVVVPPPFQPAFQVVVCCVLCVPDPPLLLEKEFEDDDPDPLQPDLVLCCLPPVVLNVQVVQKDLDPDNQRHQKYFYWYDDPDQKTFTAFIWGWPHKDKDFQDDLVPHDPSCSVVSVVSCVVPRRRIMIGTDIHTDCSCVVRHRFWMWRNPPVVVDRMGSDRGTRTDTGADPLANPADDPPVPDDADPSNLVSCLVVVVSYVNCQVVCVVVPNHSPVPPPPPDPPDDDDDDDDDDDDDDDD

Secondary structure (DSSP, 8-state):
--------S------------TTHHHHHHHHHHHHHHHHTTSPPPS-BHHHHHHHH-TT---GGGEEEEEE----TTPPPHHHHHHH-HHHHHHHHHEESS-SSTT-SEEEEEEEPSTTEEEEEEEEEEEEEEEESPPPGGGS-GGGHHHHHHHHHH-TT--EEEEEEEE-GGGGGGTTTEEEE--TTTT-SEES---PBEEEEPPTT---S---TTT----HHHHHHHHHTGGG-HHHHHHHHHTT---TTTTSSS---PPPPP-PPP-------

Organism: NCBI:txid2829994